Protein AF-A0A357B3F8-F1 (afdb_monomer_lite)

Sequence (198 aa):
MTSPGSGLYIEPEKLPSFGESTARRLQLSGEAPAKRTARELNAALARIGRIHSQLESKYRAASEVPGAAEWLLDNWYLVQREGRYAIEELKAAGRLRDTSDGPLLTEACGALVRSGMGEITAERIEAFITGFQTVLPLSRTELSLLVPGIKAALVKEVADICTAGPDKRDKELAAIITSLRLLGNLDLSELLERVDLT

pLDDT: mean 90.87, std 12.19, range [27.83, 98.44]

Radius of gyration: 16.77 Å; chains: 1; bounding box: 40×31×52 Å

Structure (mmCIF, N/CA/C/O backbone):
data_AF-A0A357B3F8-F1
#
_entry.id   AF-A0A357B3F8-F1
#
loop_
_atom_site.group_PDB
_atom_site.id
_atom_site.type_symbol
_atom_site.label_atom_id
_atom_site.label_alt_id
_atom_site.label_comp_id
_atom_site.label_asym_id
_atom_site.label_entity_id
_atom_site.label_seq_id
_atom_site.pdbx_PDB_ins_code
_atom_site.Cartn_x
_atom_site.Cartn_y
_atom_site.Cartn_z
_atom_site.occupancy
_atom_site.B_iso_or_equiv
_atom_site.auth_seq_id
_atom_site.auth_comp_id
_atom_site.auth_asym_id
_atom_site.auth_atom_id
_atom_site.pdbx_PDB_model_num
ATOM 1 N N . MET A 1 1 ? -11.437 18.786 -14.137 1.00 30.53 1 MET A N 1
ATOM 2 C CA . MET A 1 1 ? -10.175 18.248 -14.685 1.00 30.53 1 MET A CA 1
ATOM 3 C C . MET A 1 1 ? -9.074 18.633 -13.720 1.00 30.53 1 MET A C 1
ATOM 5 O O . MET A 1 1 ? -8.618 19.766 -13.756 1.00 30.53 1 MET A O 1
ATOM 9 N N . THR A 1 2 ? -8.738 17.741 -12.795 1.00 31.25 2 THR A N 1
ATOM 10 C CA . THR A 1 2 ? -7.701 17.978 -11.785 1.00 31.25 2 THR A CA 1
ATOM 11 C C . THR A 1 2 ? -6.497 17.159 -12.213 1.00 31.25 2 THR A C 1
ATOM 13 O O . THR A 1 2 ? -6.613 15.942 -12.313 1.00 31.25 2 THR A O 1
ATOM 16 N N . SER A 1 3 ? -5.384 17.808 -12.543 1.00 27.83 3 SER A N 1
ATOM 17 C CA . SER A 1 3 ? -4.120 17.121 -12.811 1.00 27.83 3 SER A CA 1
ATOM 18 C C . SER A 1 3 ? -3.711 16.316 -11.569 1.00 27.83 3 SER A C 1
ATOM 20 O O . SER A 1 3 ? -3.536 16.927 -10.515 1.00 27.83 3 SER A O 1
ATOM 22 N N . PRO A 1 4 ? -3.552 14.984 -11.636 1.00 40.56 4 PRO A N 1
ATOM 23 C CA . PRO A 1 4 ? -3.029 14.207 -10.524 1.00 40.56 4 PRO A CA 1
ATOM 24 C C . PRO A 1 4 ? -1.535 13.990 -10.775 1.00 40.56 4 PRO A C 1
ATOM 26 O O . PRO A 1 4 ? -1.163 13.196 -11.634 1.00 40.56 4 PRO A O 1
ATOM 29 N N . GLY A 1 5 ? -0.659 14.738 -10.103 1.00 38.03 5 GLY A N 1
ATOM 30 C CA . GLY A 1 5 ? 0.776 14.535 -10.344 1.00 38.03 5 GLY A CA 1
ATOM 31 C C . GLY A 1 5 ? 1.782 15.391 -9.586 1.00 38.03 5 GLY A C 1
ATOM 32 O O . GLY A 1 5 ? 2.943 15.396 -9.973 1.00 38.03 5 GLY A O 1
ATOM 33 N N . SER A 1 6 ? 1.393 16.114 -8.537 1.00 43.28 6 SER A N 1
ATOM 34 C CA . SER A 1 6 ? 2.365 16.859 -7.725 1.00 43.28 6 SER A CA 1
ATOM 35 C C . SER A 1 6 ? 1.804 17.192 -6.344 1.00 43.28 6 SER A C 1
ATOM 37 O O . SER A 1 6 ? 1.582 18.348 -5.993 1.00 43.28 6 SER A O 1
ATOM 39 N N . GLY A 1 7 ? 1.552 16.156 -5.540 1.00 59.62 7 GLY A N 1
ATOM 40 C CA . GLY A 1 7 ? 1.557 16.346 -4.089 1.00 59.62 7 GLY A CA 1
ATOM 41 C C . GLY A 1 7 ? 2.992 16.639 -3.646 1.00 59.62 7 GLY A C 1
ATOM 42 O O . GLY A 1 7 ? 3.915 15.987 -4.125 1.00 59.62 7 GLY A O 1
ATOM 43 N N . LEU A 1 8 ? 3.199 17.638 -2.785 1.00 82.62 8 LEU A N 1
ATOM 44 C CA . LEU A 1 8 ? 4.499 17.828 -2.138 1.00 82.62 8 LEU A CA 1
ATOM 45 C C . LEU A 1 8 ? 4.782 16.642 -1.208 1.00 82.62 8 LEU A C 1
ATOM 47 O O . LEU A 1 8 ? 3.893 16.224 -0.465 1.00 82.62 8 LEU A O 1
ATOM 51 N N . TYR A 1 9 ? 6.023 16.152 -1.228 1.00 93.31 9 TYR A N 1
ATOM 52 C CA . TYR A 1 9 ? 6.519 15.199 -0.239 1.00 93.31 9 TYR A CA 1
ATOM 53 C C . TYR A 1 9 ? 6.368 15.791 1.170 1.00 93.31 9 TYR A C 1
ATOM 55 O O . TYR A 1 9 ? 6.699 16.956 1.410 1.00 93.31 9 TYR A O 1
ATOM 63 N N . ILE A 1 10 ? 5.823 15.002 2.094 1.00 97.00 10 ILE A N 1
ATOM 64 C CA . ILE A 1 10 ? 5.630 15.396 3.491 1.00 97.00 10 ILE A CA 1
ATOM 65 C C . ILE A 1 10 ? 6.757 14.799 4.322 1.00 97.00 10 ILE A C 1
ATOM 67 O O . ILE A 1 10 ? 6.850 13.576 4.447 1.00 97.00 10 ILE A O 1
ATOM 71 N N . GLU A 1 11 ? 7.571 15.676 4.906 1.00 95.44 11 GLU A N 1
ATOM 72 C CA . GLU A 1 11 ? 8.674 15.310 5.799 1.00 95.44 11 GLU A CA 1
ATOM 73 C C . GLU A 1 11 ? 8.187 14.543 7.044 1.00 95.44 11 GLU A C 1
ATOM 75 O O . GLU A 1 11 ? 7.084 14.836 7.533 1.00 95.44 11 GLU A O 1
ATOM 80 N N . PRO A 1 12 ? 8.980 13.591 7.578 1.00 93.62 12 PRO A N 1
ATOM 81 C CA . PRO A 1 12 ? 8.591 12.757 8.716 1.00 93.62 12 PRO A CA 1
ATOM 82 C C . PRO A 1 12 ? 8.068 13.532 9.932 1.00 93.62 12 PRO A C 1
ATOM 84 O O . PRO A 1 12 ? 7.067 13.134 10.526 1.00 93.62 12 PRO A O 1
ATOM 87 N N . GLU A 1 13 ? 8.642 14.693 10.251 1.00 95.31 13 GLU A N 1
ATOM 88 C CA . GLU A 1 13 ? 8.255 15.500 11.420 1.00 95.31 13 GLU A CA 1
ATOM 89 C C . GLU A 1 13 ? 6.851 16.107 11.282 1.00 95.31 13 GLU A C 1
ATOM 91 O O . GLU A 1 13 ? 6.224 16.482 12.272 1.00 95.31 13 GLU A O 1
ATOM 96 N N . LYS A 1 14 ? 6.338 16.210 10.050 1.00 97.56 14 LYS A N 1
ATOM 97 C CA . LYS A 1 14 ? 4.992 16.723 9.749 1.00 97.56 14 LYS A CA 1
ATOM 98 C C . LYS A 1 14 ? 3.955 15.610 9.612 1.00 97.56 14 LYS A C 1
ATOM 100 O O . LYS A 1 14 ? 2.759 15.908 9.548 1.00 97.56 14 LYS A O 1
ATOM 105 N N . LEU A 1 15 ? 4.380 14.346 9.556 1.00 97.75 15 LEU A N 1
ATOM 106 C CA . LEU A 1 15 ? 3.475 13.210 9.392 1.00 97.75 15 LEU A CA 1
ATOM 107 C C . LEU A 1 15 ? 2.473 13.031 10.536 1.00 97.75 15 LEU A C 1
ATOM 109 O O . LEU A 1 15 ? 1.339 12.687 10.203 1.00 97.75 15 LEU A O 1
ATOM 113 N N . PRO A 1 16 ? 2.782 13.313 11.818 1.00 98.00 16 PRO A N 1
ATOM 114 C CA . PRO A 1 16 ? 1.775 13.228 12.873 1.00 98.00 16 PRO A CA 1
ATOM 115 C C . PRO A 1 16 ? 0.607 14.189 12.617 1.00 98.00 16 PRO A C 1
ATOM 117 O O . PRO A 1 16 ? -0.539 13.761 12.492 1.00 98.00 16 PRO A O 1
ATOM 120 N N . SER A 1 17 ? 0.889 15.476 12.389 1.00 98.19 17 SER A N 1
ATOM 121 C CA . SER A 1 17 ? -0.147 16.474 12.080 1.00 98.19 17 SER A CA 1
ATOM 122 C C . SER A 1 17 ? -0.894 16.165 10.777 1.00 98.19 17 SER A C 1
ATOM 124 O O . SER A 1 17 ? -2.092 16.444 10.651 1.00 98.19 17 SER A O 1
ATOM 126 N N . PHE A 1 18 ? -0.208 15.583 9.789 1.00 98.31 18 PHE A N 1
ATOM 127 C CA . PHE A 1 18 ? -0.841 15.124 8.554 1.00 98.31 18 PHE A CA 1
ATOM 128 C C . PHE A 1 18 ? -1.757 13.911 8.781 1.00 98.31 18 PHE A C 1
ATOM 130 O O . PHE A 1 18 ? -2.849 13.865 8.210 1.00 98.31 18 PHE A O 1
ATOM 137 N N . GLY A 1 19 ? -1.358 12.962 9.631 1.00 98.12 19 GLY A N 1
ATOM 138 C CA . GLY A 1 19 ? -2.167 11.820 10.058 1.00 98.12 19 GLY A CA 1
ATOM 139 C C . GLY A 1 19 ? -3.439 12.269 10.769 1.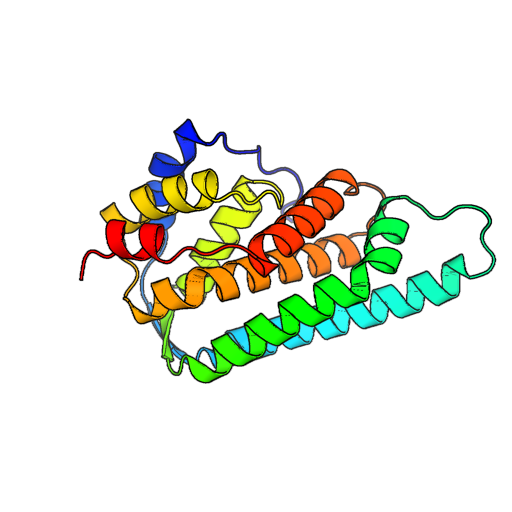00 98.12 19 GLY A C 1
ATOM 140 O O . GLY A 1 19 ? -4.534 11.873 10.367 1.00 98.12 19 GLY A O 1
ATOM 141 N N . GLU A 1 20 ? -3.317 13.195 11.723 1.00 98.44 20 GLU A N 1
ATOM 142 C CA . GLU A 1 20 ? -4.462 13.826 12.395 1.00 98.44 20 GLU A CA 1
ATOM 143 C C . GLU A 1 20 ? -5.408 14.496 11.395 1.00 98.44 20 GLU A C 1
ATOM 145 O O . GLU A 1 20 ? -6.619 14.267 11.400 1.00 98.44 20 GLU A O 1
ATOM 150 N N . SER A 1 21 ? -4.855 15.323 10.506 1.00 98.12 21 SER A N 1
ATOM 151 C CA . SER A 1 21 ? -5.636 16.043 9.498 1.00 98.12 21 SER A CA 1
ATOM 152 C C . SER A 1 21 ? -6.323 15.085 8.528 1.00 98.12 21 SER A C 1
ATOM 154 O O . SER A 1 21 ? -7.454 15.328 8.114 1.00 98.12 21 SER A O 1
ATOM 156 N N . THR A 1 22 ? -5.667 13.978 8.175 1.00 97.94 22 THR A N 1
ATOM 157 C CA . THR A 1 22 ? -6.251 12.927 7.338 1.00 97.94 22 THR A CA 1
ATOM 158 C C . THR A 1 22 ? -7.434 12.286 8.049 1.00 97.94 22 THR A C 1
ATOM 160 O O . THR A 1 22 ? -8.525 12.270 7.482 1.00 97.94 22 THR A O 1
ATOM 163 N N . ALA A 1 23 ? -7.254 11.850 9.297 1.00 97.62 23 ALA A N 1
ATOM 164 C CA . ALA A 1 23 ? -8.307 11.251 10.110 1.00 97.62 23 ALA A CA 1
ATOM 165 C C . ALA A 1 23 ? -9.521 12.180 10.281 1.00 97.62 23 ALA A C 1
ATOM 167 O O . ALA A 1 23 ? -10.653 11.739 10.102 1.00 97.62 23 ALA A O 1
ATOM 168 N N . ARG A 1 24 ? -9.312 13.483 10.534 1.00 97.69 24 ARG A N 1
ATOM 169 C CA . ARG A 1 24 ? -10.406 14.467 10.701 1.00 97.69 24 ARG A CA 1
ATOM 170 C C . ARG A 1 24 ? -11.296 14.623 9.469 1.00 97.69 24 ARG A C 1
ATOM 172 O O . ARG A 1 24 ? -12.450 15.018 9.609 1.00 97.69 24 ARG A O 1
ATOM 179 N N . ARG A 1 25 ? -10.765 14.372 8.268 1.00 96.56 25 ARG A N 1
ATOM 180 C CA . ARG A 1 25 ? -11.533 14.486 7.017 1.00 96.56 25 ARG A CA 1
ATOM 181 C C . ARG A 1 25 ? -12.369 13.245 6.724 1.00 96.56 25 ARG A C 1
ATOM 183 O O . ARG A 1 25 ? -13.338 13.352 5.981 1.00 96.56 25 ARG A O 1
ATOM 190 N N . LEU A 1 26 ? -12.003 12.094 7.284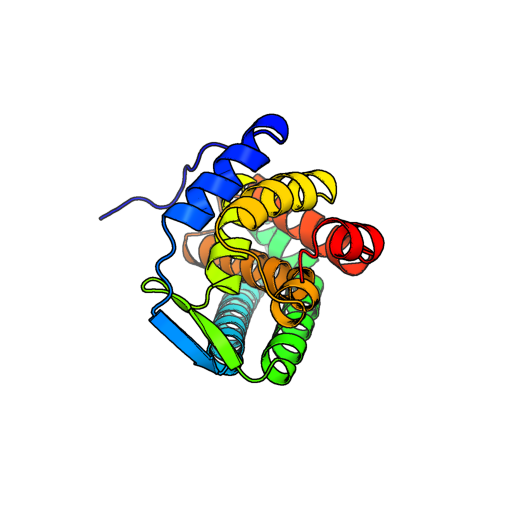 1.00 96.25 26 LEU A N 1
ATOM 191 C CA . LEU A 1 26 ? -12.663 10.827 7.004 1.00 96.25 26 LEU A CA 1
ATOM 192 C C . LEU A 1 26 ? -13.925 10.689 7.856 1.00 96.25 26 LEU A C 1
ATOM 194 O O . LEU A 1 26 ? -13.871 10.536 9.074 1.00 96.25 26 LEU A O 1
ATOM 198 N N . GLN A 1 27 ? -15.079 10.732 7.195 1.00 95.06 27 GLN A N 1
ATOM 199 C CA . GLN A 1 27 ? -16.376 10.561 7.842 1.00 95.06 27 GLN A CA 1
ATOM 200 C C . GLN A 1 27 ? -16.813 9.104 7.735 1.00 95.06 27 GLN A C 1
ATOM 202 O O . GLN A 1 27 ? -17.045 8.612 6.631 1.00 95.06 27 GLN A O 1
ATOM 207 N N . LEU A 1 28 ? -16.930 8.415 8.873 1.00 96.31 28 LEU A N 1
ATOM 208 C CA . LEU A 1 28 ? -17.406 7.032 8.911 1.00 96.31 28 LEU A CA 1
ATOM 209 C C . LEU A 1 28 ? -18.831 6.930 8.351 1.00 96.31 28 LEU A C 1
ATOM 211 O O . LEU A 1 28 ? -19.724 7.668 8.764 1.00 96.31 28 LEU A O 1
ATOM 215 N N . SER A 1 29 ? -19.040 5.982 7.441 1.00 94.81 29 SER A N 1
ATOM 216 C CA . SER A 1 29 ? -20.323 5.737 6.766 1.00 94.81 29 SER A CA 1
ATOM 217 C C . SER A 1 29 ? -20.912 4.352 7.072 1.00 94.81 29 SER A C 1
ATOM 219 O O . SER A 1 29 ? -22.037 4.052 6.671 1.00 94.81 29 SER A O 1
ATOM 221 N N . GLY A 1 30 ? -20.179 3.512 7.810 1.00 94.88 30 GLY A N 1
ATOM 222 C CA . GLY A 1 30 ? -20.597 2.173 8.219 1.00 94.88 30 GLY A CA 1
ATOM 223 C C . GLY A 1 30 ? -19.473 1.160 8.037 1.00 94.88 30 GLY A C 1
ATOM 224 O O . GLY A 1 30 ? -18.316 1.446 8.330 1.00 94.88 30 GLY A O 1
ATOM 225 N N . GLU A 1 31 ? -19.815 -0.025 7.538 1.00 95.38 31 GLU A N 1
ATOM 226 C CA . GLU A 1 31 ? -18.852 -1.077 7.215 1.00 95.38 31 GLU A CA 1
ATOM 227 C C . GLU A 1 31 ? -19.126 -1.680 5.841 1.00 95.38 31 GLU A C 1
ATOM 229 O O . GLU A 1 31 ? -20.281 -1.882 5.444 1.00 95.38 31 GLU A O 1
ATOM 234 N N . ALA A 1 32 ? -18.059 -2.099 5.169 1.00 92.88 32 ALA A N 1
ATOM 235 C CA . ALA A 1 32 ? -18.123 -2.800 3.901 1.00 92.88 32 ALA A CA 1
ATOM 236 C C . ALA A 1 32 ? -17.284 -4.089 3.920 1.00 92.88 32 ALA A C 1
ATOM 238 O O . ALA A 1 32 ? -16.296 -4.201 4.647 1.00 92.88 32 ALA A O 1
ATOM 239 N N . PRO A 1 33 ? -17.646 -5.093 3.100 1.00 93.62 33 PRO A N 1
ATOM 240 C CA . PRO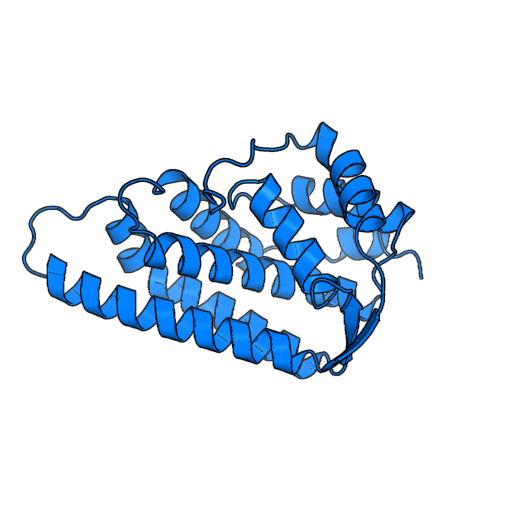 A 1 33 ? -16.813 -6.274 2.921 1.00 93.62 33 PRO A CA 1
ATOM 241 C C . PRO A 1 33 ? -15.436 -5.910 2.346 1.00 93.62 33 PRO A C 1
ATOM 243 O O . PRO A 1 33 ? -15.355 -5.388 1.230 1.00 93.62 33 PRO A O 1
ATOM 246 N N . ALA A 1 34 ? -14.360 -6.291 3.035 1.00 92.44 34 ALA A N 1
ATOM 247 C CA . ALA A 1 34 ? -12.977 -6.027 2.619 1.00 92.44 34 ALA A CA 1
ATOM 248 C C . ALA A 1 34 ? -12.620 -6.669 1.263 1.00 92.44 34 ALA A C 1
ATOM 250 O O . ALA A 1 34 ? -11.798 -6.159 0.497 1.00 92.44 34 ALA A O 1
ATOM 251 N N . LYS A 1 35 ? -13.355 -7.723 0.874 1.00 91.94 35 LYS A N 1
ATOM 252 C CA . LYS A 1 35 ? -13.287 -8.318 -0.471 1.00 91.94 35 LYS A CA 1
ATOM 253 C C . LYS A 1 35 ? -13.536 -7.316 -1.610 1.00 91.94 35 LYS A C 1
ATOM 255 O O . LYS A 1 35 ? -13.167 -7.615 -2.744 1.00 91.94 35 LYS A O 1
ATOM 260 N N . ARG A 1 36 ? -14.186 -6.168 -1.360 1.00 91.75 36 ARG A N 1
ATOM 261 C CA . ARG A 1 36 ? -14.329 -5.089 -2.355 1.00 91.75 36 ARG A CA 1
ATOM 262 C C . ARG A 1 36 ? -12.954 -4.512 -2.703 1.00 91.75 36 ARG A C 1
ATOM 264 O O . ARG A 1 36 ? -12.579 -4.556 -3.872 1.00 91.75 36 ARG A O 1
ATOM 271 N N . THR A 1 37 ? -12.176 -4.109 -1.700 1.00 93.69 37 THR A N 1
ATOM 272 C CA . THR A 1 37 ? -10.800 -3.616 -1.869 1.00 93.69 37 THR A CA 1
ATOM 273 C C . THR A 1 37 ? -9.911 -4.656 -2.548 1.00 93.69 37 THR A C 1
ATOM 275 O O . THR A 1 37 ? -9.174 -4.333 -3.477 1.00 93.69 37 THR A O 1
ATOM 278 N N . ALA A 1 38 ? -10.034 -5.930 -2.160 1.00 96.38 38 ALA A N 1
ATOM 279 C CA . ALA A 1 38 ? -9.282 -7.018 -2.789 1.00 96.38 38 ALA A CA 1
ATOM 280 C C . ALA A 1 38 ? -9.594 -7.165 -4.294 1.00 96.38 38 ALA A C 1
ATOM 282 O O . ALA A 1 38 ? -8.698 -7.422 -5.097 1.00 96.38 38 ALA A O 1
ATOM 283 N N . ARG A 1 39 ? -10.857 -6.977 -4.706 1.00 96.56 39 ARG A N 1
ATOM 284 C CA . ARG A 1 39 ? -11.258 -7.014 -6.127 1.00 96.56 39 ARG A CA 1
ATOM 285 C C . ARG A 1 39 ? -10.681 -5.846 -6.917 1.00 96.56 39 ARG A C 1
ATOM 287 O O . ARG A 1 39 ? -10.210 -6.057 -8.031 1.00 96.56 39 ARG A O 1
ATOM 294 N N . GLU A 1 40 ? -10.702 -4.644 -6.352 1.00 95.50 40 GLU A N 1
ATOM 295 C CA . GLU A 1 40 ? -10.095 -3.463 -6.977 1.00 95.50 40 GLU A CA 1
ATOM 296 C C . GLU A 1 40 ? -8.589 -3.638 -7.160 1.00 95.50 40 GLU A C 1
ATOM 298 O O . GLU A 1 40 ? -8.063 -3.374 -8.239 1.00 95.50 40 GLU A O 1
ATOM 303 N N . LEU A 1 41 ? -7.901 -4.141 -6.133 1.00 97.56 41 LEU A N 1
ATOM 304 C CA . LEU A 1 41 ? -6.473 -4.433 -6.205 1.00 97.56 41 LEU A CA 1
ATOM 305 C C . LEU A 1 41 ? -6.169 -5.509 -7.257 1.00 97.56 41 LEU A C 1
ATOM 307 O O . LEU A 1 41 ? -5.223 -5.374 -8.029 1.00 97.56 41 LEU A O 1
ATOM 311 N N . ASN A 1 42 ? -7.010 -6.541 -7.359 1.00 98.19 42 ASN A N 1
ATOM 312 C CA . ASN A 1 42 ? -6.874 -7.553 -8.405 1.00 98.19 42 ASN A CA 1
ATOM 313 C C . ASN A 1 42 ? -7.050 -6.955 -9.814 1.00 98.19 42 ASN A C 1
ATOM 315 O O . ASN A 1 42 ? -6.318 -7.305 -10.738 1.00 98.19 42 ASN A O 1
ATOM 319 N N . ALA A 1 43 ? -7.985 -6.014 -9.984 1.00 97.75 43 ALA A N 1
ATOM 320 C CA . ALA A 1 43 ? -8.160 -5.289 -11.241 1.00 97.75 43 ALA A CA 1
ATOM 321 C C . ALA A 1 43 ? -6.957 -4.382 -11.565 1.00 97.75 43 ALA A C 1
ATOM 323 O O . ALA A 1 43 ? -6.560 -4.295 -12.731 1.00 97.75 43 ALA A O 1
ATOM 324 N N . ALA A 1 44 ? -6.352 -3.750 -10.553 1.00 97.50 44 ALA A N 1
ATOM 325 C CA . ALA A 1 44 ? -5.120 -2.978 -10.697 1.00 97.50 44 ALA A CA 1
ATOM 326 C C . ALA A 1 44 ? -3.951 -3.871 -11.148 1.00 97.50 44 ALA A C 1
ATOM 328 O O . ALA A 1 44 ? -3.323 -3.575 -12.162 1.00 97.50 44 ALA A O 1
ATOM 329 N N . LEU A 1 45 ? -3.732 -5.023 -10.501 1.00 98.06 45 LEU A N 1
ATOM 330 C CA . LEU A 1 45 ? -2.718 -6.000 -10.926 1.00 98.06 45 LEU A CA 1
ATOM 331 C C . LEU A 1 45 ? -2.949 -6.498 -12.355 1.00 98.06 45 LEU A C 1
ATOM 333 O O . LEU A 1 45 ? -2.010 -6.556 -13.145 1.00 98.06 45 LEU A O 1
ATOM 337 N N . ALA A 1 46 ? -4.193 -6.809 -12.725 1.00 97.88 46 ALA A N 1
ATOM 338 C CA . ALA A 1 46 ? -4.520 -7.216 -14.091 1.00 97.88 46 ALA A CA 1
ATOM 339 C C . ALA A 1 46 ? -4.258 -6.097 -15.118 1.00 97.88 46 ALA A C 1
ATOM 341 O O . ALA A 1 46 ? -3.952 -6.367 -16.281 1.00 97.88 46 ALA A O 1
ATOM 342 N N . ARG A 1 47 ? -4.386 -4.825 -14.722 1.00 96.69 47 ARG A N 1
ATOM 343 C CA . ARG A 1 47 ? -4.011 -3.682 -15.564 1.00 96.69 47 ARG A CA 1
ATOM 344 C C . ARG A 1 47 ? -2.497 -3.580 -15.716 1.00 96.69 47 ARG A C 1
ATOM 346 O O . ARG A 1 47 ? -2.037 -3.500 -16.851 1.00 96.69 47 ARG A O 1
ATOM 353 N N . ILE A 1 48 ? -1.748 -3.651 -14.616 1.00 95.81 48 ILE A N 1
ATOM 354 C CA . ILE A 1 48 ? -0.280 -3.616 -14.649 1.00 95.81 48 ILE A CA 1
ATOM 355 C C . ILE A 1 48 ? 0.256 -4.766 -15.507 1.00 95.81 48 ILE A C 1
ATOM 357 O O . ILE A 1 48 ? 1.076 -4.525 -16.380 1.00 95.81 48 ILE A O 1
ATOM 361 N N . GLY A 1 49 ? -0.270 -5.985 -15.348 1.00 96.50 49 GLY A N 1
ATOM 362 C CA . GLY A 1 49 ? 0.159 -7.144 -16.136 1.00 96.50 49 GLY A CA 1
ATOM 363 C C . GLY A 1 49 ? -0.042 -6.963 -17.643 1.00 96.50 49 GLY A C 1
ATOM 364 O O . GLY A 1 49 ? 0.834 -7.314 -18.426 1.00 96.50 49 GLY A O 1
ATOM 365 N N . ARG A 1 50 ? -1.154 -6.345 -18.067 1.00 95.94 50 ARG A N 1
ATOM 366 C CA . ARG A 1 50 ? -1.369 -6.005 -19.486 1.00 95.94 50 ARG A CA 1
ATOM 367 C C . ARG A 1 50 ? -0.349 -4.988 -19.993 1.00 95.94 50 ARG A C 1
ATOM 369 O O . ARG A 1 50 ? 0.166 -5.161 -21.094 1.00 95.94 50 ARG A O 1
ATOM 376 N N . ILE A 1 51 ? -0.056 -3.957 -19.201 1.00 92.75 51 ILE A N 1
ATOM 377 C CA . ILE A 1 51 ? 0.933 -2.929 -19.554 1.00 92.75 51 ILE A CA 1
ATOM 378 C C . ILE A 1 51 ? 2.333 -3.543 -19.609 1.00 92.75 51 ILE A C 1
ATOM 380 O O . ILE A 1 51 ? 3.051 -3.322 -20.576 1.00 92.75 51 ILE A O 1
ATOM 384 N N . HIS A 1 52 ? 2.686 -4.389 -18.643 1.00 94.06 52 HIS A N 1
ATOM 385 C CA . HIS A 1 52 ? 3.932 -5.147 -18.645 1.00 94.06 52 HIS A CA 1
ATOM 386 C C . HIS A 1 52 ? 4.088 -5.967 -19.932 1.00 94.06 52 HIS A C 1
ATOM 388 O O . HIS A 1 52 ? 5.085 -5.807 -20.626 1.00 94.06 52 HIS A O 1
ATOM 394 N N . SER A 1 53 ? 3.091 -6.774 -20.318 1.00 94.56 53 SER A N 1
ATOM 395 C CA . SER A 1 53 ? 3.150 -7.549 -21.570 1.00 94.56 53 SER A CA 1
ATOM 396 C C . SER A 1 53 ? 3.284 -6.667 -22.819 1.00 94.56 53 SER A C 1
ATOM 398 O O . SER A 1 53 ? 3.962 -7.041 -23.776 1.00 94.56 53 SER A O 1
ATOM 400 N N . GLN A 1 54 ? 2.660 -5.485 -22.827 1.00 92.50 54 GLN A N 1
ATOM 401 C CA . GLN A 1 54 ? 2.815 -4.517 -23.917 1.00 92.50 54 GLN A CA 1
ATOM 402 C C . GLN A 1 54 ? 4.233 -3.939 -23.968 1.00 92.50 54 GLN A C 1
ATOM 404 O O . GLN A 1 54 ? 4.808 -3.852 -25.053 1.00 92.50 54 GLN A O 1
ATOM 409 N N . LEU A 1 55 ? 4.808 -3.570 -22.821 1.00 90.38 55 LEU A N 1
ATOM 410 C CA . LEU A 1 55 ? 6.178 -3.061 -22.724 1.00 90.38 55 LEU A CA 1
ATOM 411 C C . LEU A 1 55 ? 7.196 -4.138 -23.112 1.00 90.38 55 LEU A C 1
ATOM 413 O O . LEU A 1 55 ? 8.075 -3.867 -23.923 1.00 90.38 55 LEU A O 1
ATOM 417 N N . GLU A 1 56 ? 7.027 -5.365 -22.625 1.00 91.94 56 GLU A N 1
ATOM 418 C CA . GLU A 1 56 ? 7.873 -6.511 -22.968 1.00 91.94 56 GLU A CA 1
ATOM 419 C C . GLU A 1 56 ? 7.864 -6.764 -24.482 1.00 91.94 56 GLU A C 1
ATOM 421 O O . GLU A 1 56 ? 8.912 -6.943 -25.099 1.00 91.94 56 GLU A O 1
ATOM 426 N N . SER A 1 57 ? 6.689 -6.710 -25.119 1.00 92.81 57 SER A N 1
ATOM 427 C CA . SER A 1 57 ? 6.588 -6.820 -26.577 1.00 92.81 57 SER A CA 1
ATOM 428 C C . SER A 1 57 ? 7.225 -5.633 -27.304 1.00 92.81 57 SER A C 1
ATOM 430 O O . SER A 1 57 ? 7.857 -5.833 -28.340 1.00 92.81 57 SER A O 1
ATOM 432 N N . LYS A 1 58 ? 7.036 -4.407 -26.801 1.00 90.44 58 LYS A N 1
ATOM 433 C CA . LYS A 1 58 ? 7.523 -3.167 -27.425 1.00 90.44 58 LYS A CA 1
ATOM 434 C C . LYS A 1 58 ? 9.047 -3.063 -27.381 1.00 90.44 58 LYS A C 1
ATOM 436 O O . LYS A 1 58 ? 9.647 -2.617 -28.354 1.00 90.44 58 LYS A O 1
ATOM 441 N N . TYR A 1 59 ? 9.658 -3.471 -26.272 1.00 90.12 59 TYR A N 1
ATOM 442 C CA . TYR A 1 59 ? 11.085 -3.287 -26.010 1.00 90.12 59 TYR A CA 1
ATOM 443 C C . TYR A 1 59 ? 11.928 -4.555 -26.193 1.00 90.12 59 TYR A C 1
ATOM 445 O O . TYR A 1 59 ? 13.139 -4.498 -26.027 1.00 90.12 59 TYR A O 1
ATOM 453 N N . ARG A 1 60 ? 11.336 -5.679 -26.624 1.00 87.88 60 ARG A N 1
ATOM 454 C CA . ARG A 1 60 ? 12.030 -6.967 -26.834 1.00 87.88 60 ARG A CA 1
ATOM 455 C C . ARG A 1 60 ? 13.339 -6.877 -27.631 1.00 87.88 60 ARG A C 1
ATOM 457 O O . ARG A 1 60 ? 14.267 -7.623 -27.353 1.00 87.88 60 ARG A O 1
ATOM 464 N N . ALA A 1 61 ? 13.373 -6.035 -28.662 1.00 88.38 61 ALA A N 1
ATOM 465 C CA . ALA A 1 61 ? 14.527 -5.853 -29.547 1.00 88.38 61 ALA A CA 1
ATOM 466 C C . ALA A 1 61 ? 15.135 -4.444 -29.438 1.00 88.38 61 ALA A C 1
ATOM 468 O O . ALA A 1 61 ? 15.913 -4.040 -30.301 1.00 88.38 61 ALA A O 1
ATOM 469 N N . ALA A 1 62 ? 14.734 -3.671 -28.426 1.00 85.56 62 ALA A N 1
ATOM 470 C CA . ALA A 1 62 ? 15.260 -2.334 -28.210 1.00 85.56 62 ALA A CA 1
ATOM 471 C C . ALA A 1 62 ? 16.621 -2.417 -27.509 1.00 85.56 62 ALA A C 1
ATOM 473 O O . ALA A 1 62 ? 16.786 -3.177 -26.560 1.00 85.56 62 ALA A O 1
ATOM 474 N N . SER A 1 63 ? 17.584 -1.613 -27.961 1.00 81.38 63 SER A N 1
ATOM 475 C CA . SER A 1 63 ? 18.890 -1.494 -27.299 1.00 81.38 63 SER A CA 1
ATOM 476 C C . SER A 1 63 ? 18.823 -0.693 -25.995 1.00 81.38 63 SER A C 1
ATOM 478 O O . SER A 1 63 ? 19.712 -0.820 -25.163 1.00 81.38 63 SER A O 1
ATOM 480 N N . GLU A 1 64 ? 17.782 0.128 -25.825 1.00 82.62 64 GLU A N 1
ATOM 481 C CA . GLU A 1 64 ? 17.536 0.942 -24.634 1.00 82.62 64 GLU A CA 1
ATOM 482 C C . GLU A 1 64 ? 16.049 0.918 -24.270 1.00 82.62 64 GLU A C 1
ATOM 484 O O . GLU A 1 64 ? 15.169 0.984 -25.139 1.00 82.62 64 GLU A O 1
ATOM 489 N N . VAL A 1 65 ? 15.772 0.853 -22.969 1.00 81.88 65 VAL A N 1
ATOM 490 C CA . VAL A 1 65 ? 14.424 0.898 -22.399 1.00 81.88 65 VAL A CA 1
ATOM 491 C C . VAL A 1 65 ? 14.315 2.158 -21.538 1.00 81.88 65 VAL A C 1
ATOM 493 O O . VAL A 1 65 ? 15.211 2.416 -20.740 1.00 81.88 65 VAL A O 1
ATOM 496 N N . PRO A 1 66 ? 13.246 2.969 -21.662 1.00 81.12 66 PRO A N 1
ATOM 497 C CA . PRO A 1 66 ? 13.042 4.104 -20.766 1.00 81.12 66 PRO A CA 1
ATOM 498 C C . PRO A 1 66 ? 13.032 3.653 -19.301 1.00 81.12 66 PRO A C 1
ATOM 500 O O . PRO A 1 66 ? 12.364 2.672 -18.976 1.00 81.12 66 PRO A O 1
ATOM 503 N N . GLY A 1 67 ? 13.700 4.393 -18.410 1.00 77.12 67 GLY A N 1
ATOM 504 C CA . GLY A 1 67 ? 13.969 3.928 -17.040 1.00 77.12 67 GLY A CA 1
ATOM 505 C C . GLY A 1 67 ? 12.726 3.498 -16.251 1.00 77.12 67 GLY A C 1
ATOM 506 O O . GLY A 1 67 ? 12.746 2.515 -15.522 1.00 77.12 67 GLY A O 1
ATOM 507 N N . ALA A 1 68 ? 11.587 4.164 -16.433 1.00 73.44 68 ALA A N 1
ATOM 508 C CA . ALA A 1 68 ? 10.358 3.761 -15.754 1.00 73.44 68 ALA A CA 1
ATOM 509 C C . ALA A 1 68 ? 9.711 2.483 -16.340 1.00 73.44 68 ALA A C 1
ATOM 511 O O . ALA A 1 68 ? 9.049 1.744 -15.614 1.00 73.44 68 ALA A O 1
ATOM 512 N N . ALA A 1 69 ? 9.914 2.188 -17.629 1.00 82.06 69 ALA A N 1
ATOM 513 C CA . ALA A 1 69 ? 9.530 0.900 -18.207 1.00 82.06 69 ALA A CA 1
ATOM 514 C C . ALA A 1 69 ? 10.474 -0.220 -17.737 1.00 82.06 69 ALA A C 1
ATOM 516 O O . ALA A 1 69 ? 9.997 -1.307 -17.420 1.00 82.06 69 ALA A O 1
ATOM 517 N N . GLU A 1 70 ? 11.774 0.064 -17.623 1.00 87.31 70 GLU A N 1
ATOM 518 C CA . GLU A 1 70 ? 12.788 -0.853 -17.081 1.00 87.31 70 GLU A CA 1
ATOM 519 C C . GLU A 1 70 ? 12.450 -1.271 -15.642 1.00 87.31 70 GLU A C 1
ATOM 521 O O . GLU A 1 70 ? 12.323 -2.461 -15.359 1.00 87.31 70 GLU A O 1
ATOM 526 N N . TRP A 1 71 ? 12.139 -0.308 -14.765 1.00 88.81 71 TRP A N 1
ATOM 527 C CA . TRP A 1 71 ? 11.707 -0.596 -13.393 1.00 88.81 71 TRP A CA 1
ATOM 528 C C . TRP A 1 71 ? 10.534 -1.576 -13.326 1.00 88.81 71 TRP A C 1
ATOM 530 O O . TRP A 1 71 ? 10.556 -2.492 -12.500 1.00 88.81 71 TRP A O 1
ATOM 540 N N . LEU A 1 72 ? 9.507 -1.402 -14.168 1.00 88.62 72 LEU A N 1
ATOM 541 C CA . LEU A 1 72 ? 8.362 -2.309 -14.161 1.00 88.62 72 LEU A CA 1
ATOM 542 C C . LEU A 1 72 ? 8.724 -3.695 -14.703 1.00 88.62 72 LEU A C 1
ATOM 544 O O . LEU A 1 72 ? 8.296 -4.682 -14.110 1.00 88.62 72 LEU A O 1
ATOM 548 N N . LEU A 1 73 ? 9.474 -3.772 -15.805 1.00 91.25 73 LEU A N 1
ATOM 549 C CA . LEU A 1 73 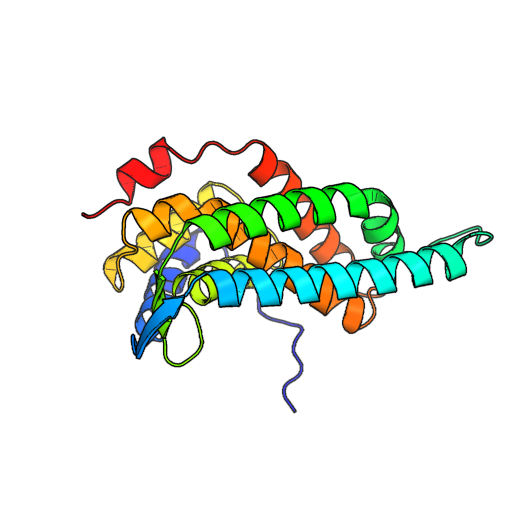? 9.891 -5.044 -16.405 1.00 91.25 73 LEU A CA 1
ATOM 550 C C . LEU A 1 73 ? 10.715 -5.873 -15.410 1.00 91.25 73 LEU A C 1
ATOM 552 O O . LEU A 1 73 ? 10.400 -7.037 -15.164 1.00 91.25 73 LEU A O 1
ATOM 556 N N . ASP A 1 74 ? 11.682 -5.244 -14.748 1.00 92.88 74 ASP A N 1
ATOM 557 C CA . ASP A 1 74 ? 12.592 -5.928 -13.826 1.00 92.88 74 ASP A CA 1
ATOM 558 C C . ASP A 1 74 ? 11.925 -6.325 -12.505 1.00 92.88 74 ASP A C 1
ATOM 560 O O . ASP A 1 74 ? 12.324 -7.293 -11.853 1.00 92.88 74 ASP A O 1
ATOM 564 N N . ASN A 1 75 ? 10.898 -5.581 -12.080 1.00 95.94 75 ASN A N 1
ATOM 565 C CA . ASN A 1 75 ? 10.290 -5.747 -10.758 1.00 95.94 75 ASN A CA 1
ATOM 566 C C . ASN A 1 75 ? 8.842 -6.246 -10.804 1.00 95.94 75 ASN A C 1
ATOM 568 O O . ASN A 1 75 ? 8.183 -6.310 -9.762 1.00 95.94 75 ASN A O 1
ATOM 572 N N . TRP A 1 76 ? 8.336 -6.660 -11.968 1.00 95.62 76 TRP A N 1
ATOM 573 C CA . TRP A 1 76 ? 6.956 -7.127 -12.107 1.00 95.62 76 TRP A CA 1
ATOM 574 C C . TRP A 1 76 ? 6.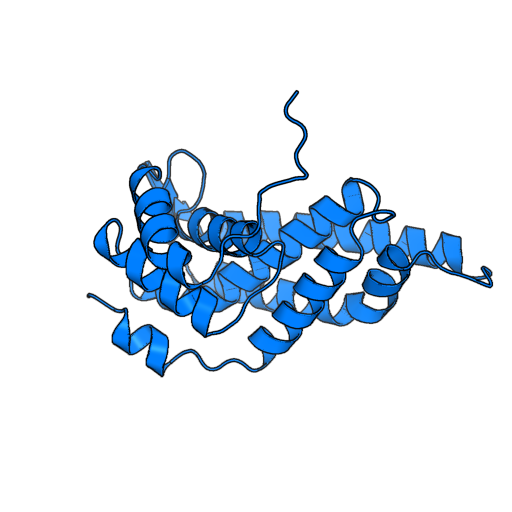621 -8.287 -11.166 1.00 95.62 76 TRP A C 1
ATOM 576 O O . TRP A 1 76 ? 5.568 -8.277 -10.525 1.00 95.62 76 TRP A O 1
ATOM 586 N N . TYR A 1 77 ? 7.530 -9.255 -11.015 1.00 97.06 77 TYR A N 1
ATOM 587 C CA . TYR A 1 77 ? 7.318 -10.373 -10.094 1.00 97.06 77 TYR A CA 1
ATOM 588 C C . TYR A 1 77 ? 7.134 -9.905 -8.643 1.00 97.06 77 TYR A C 1
ATOM 590 O O . TYR A 1 77 ? 6.246 -10.402 -7.952 1.00 97.06 77 TYR A O 1
ATOM 598 N N . LEU A 1 78 ? 7.918 -8.919 -8.192 1.00 97.56 78 LEU A N 1
ATOM 599 C CA . LEU A 1 78 ? 7.777 -8.335 -6.857 1.00 97.56 78 LEU A CA 1
ATOM 600 C C . LEU A 1 78 ? 6.402 -7.673 -6.697 1.00 97.56 78 LEU A C 1
ATOM 602 O O . LEU A 1 78 ? 5.677 -8.001 -5.761 1.00 97.56 78 LEU A O 1
ATOM 606 N N . VAL A 1 79 ? 6.019 -6.794 -7.629 1.00 97.75 79 VAL A N 1
ATOM 607 C CA . VAL A 1 79 ? 4.718 -6.097 -7.607 1.00 97.75 79 VAL A CA 1
ATOM 608 C C . VAL A 1 79 ? 3.565 -7.102 -7.568 1.00 97.75 79 VAL A C 1
ATOM 610 O O . VAL A 1 79 ? 2.640 -6.972 -6.764 1.00 97.75 79 VAL A O 1
ATOM 613 N N . GLN A 1 80 ? 3.637 -8.144 -8.399 1.00 98.25 80 GLN A N 1
ATOM 614 C CA . GLN A 1 80 ? 2.637 -9.202 -8.432 1.00 98.25 80 GLN A CA 1
ATOM 615 C C . GLN A 1 80 ? 2.591 -9.988 -7.116 1.00 98.25 80 GLN A C 1
ATOM 617 O O . GLN A 1 80 ? 1.502 -10.222 -6.592 1.00 98.25 80 GLN A O 1
ATOM 622 N N . ARG A 1 81 ? 3.743 -10.404 -6.580 1.00 98.06 81 ARG A N 1
ATOM 623 C CA . ARG A 1 81 ? 3.832 -11.182 -5.337 1.00 98.06 81 ARG A CA 1
ATOM 624 C C . ARG A 1 81 ? 3.250 -10.408 -4.157 1.00 98.06 81 ARG A C 1
ATOM 626 O O . ARG A 1 81 ? 2.368 -10.928 -3.476 1.00 98.06 81 ARG A O 1
ATOM 633 N N . GLU A 1 82 ? 3.691 -9.168 -3.954 1.00 98.12 82 GLU A N 1
ATOM 634 C CA . GLU A 1 82 ? 3.233 -8.333 -2.837 1.00 98.12 82 GLU A CA 1
ATOM 635 C C . GLU A 1 82 ? 1.757 -7.937 -2.979 1.00 98.12 82 GLU A C 1
ATOM 637 O O . GLU A 1 82 ? 1.011 -7.938 -1.998 1.00 98.12 82 GLU A O 1
ATOM 642 N N . GLY A 1 83 ? 1.298 -7.670 -4.206 1.00 98.12 83 GLY A N 1
ATOM 643 C CA . GLY A 1 83 ? -0.113 -7.408 -4.470 1.00 98.12 83 GLY A CA 1
ATOM 644 C C . GLY A 1 83 ? -0.999 -8.624 -4.194 1.00 98.12 83 GLY A C 1
ATOM 645 O O . GLY A 1 83 ? -2.056 -8.484 -3.582 1.00 98.12 83 GLY A O 1
ATOM 646 N N . ARG A 1 84 ? -0.576 -9.832 -4.592 1.00 98.31 84 ARG A N 1
ATOM 647 C CA . ARG A 1 84 ? -1.322 -11.073 -4.308 1.00 98.31 84 ARG A CA 1
ATOM 648 C C . ARG A 1 84 ? -1.370 -11.381 -2.817 1.00 98.31 84 ARG A C 1
ATOM 650 O O . ARG A 1 84 ? -2.433 -11.757 -2.338 1.00 98.31 84 ARG A O 1
ATOM 657 N N . TYR A 1 85 ? -0.271 -11.166 -2.097 1.00 97.44 85 TYR A N 1
ATOM 658 C CA . TYR A 1 85 ? -0.255 -11.250 -0.637 1.00 97.44 85 TYR A CA 1
ATOM 659 C C . TYR A 1 85 ? -1.321 -10.331 -0.020 1.00 97.44 85 TYR A C 1
ATOM 661 O O . TYR A 1 85 ? -2.197 -10.797 0.704 1.00 97.44 85 TYR A O 1
ATOM 669 N N . ALA A 1 86 ? -1.328 -9.046 -0.392 1.00 97.62 86 ALA A N 1
ATOM 670 C CA . ALA A 1 86 ? -2.308 -8.092 0.125 1.00 97.62 86 ALA A CA 1
ATOM 671 C C . ALA A 1 86 ? -3.762 -8.469 -0.220 1.00 97.62 86 ALA A C 1
ATOM 673 O O . ALA A 1 86 ? -4.661 -8.276 0.597 1.00 97.62 86 ALA A O 1
ATOM 674 N N . ILE A 1 87 ? -4.010 -9.029 -1.410 1.00 98.38 87 ILE A N 1
ATOM 675 C CA . ILE A 1 87 ? -5.340 -9.517 -1.813 1.00 98.38 87 ILE A CA 1
ATOM 676 C C . ILE A 1 87 ? -5.845 -10.612 -0.871 1.00 98.38 87 ILE A C 1
ATOM 678 O O . ILE A 1 87 ? -7.022 -10.582 -0.507 1.00 98.38 87 ILE A O 1
ATOM 682 N N . GLU A 1 88 ? -5.006 -11.585 -0.515 1.00 97.75 88 GLU A N 1
ATOM 683 C CA . GLU A 1 88 ? -5.426 -12.703 0.337 1.00 97.75 88 GLU A CA 1
ATOM 684 C C . GLU A 1 88 ? -5.721 -12.240 1.770 1.00 97.75 88 GLU A C 1
ATOM 686 O O . GLU A 1 88 ? -6.792 -12.549 2.295 1.00 97.75 88 GLU A O 1
ATOM 691 N N . GLU A 1 89 ? -4.876 -11.380 2.339 1.00 96.81 89 GLU A N 1
ATOM 692 C CA . GLU A 1 89 ? -5.106 -10.784 3.665 1.00 96.81 89 GLU A CA 1
ATOM 693 C C . GLU A 1 89 ? -6.406 -9.958 3.707 1.00 96.81 89 GLU A C 1
ATOM 695 O O . GLU A 1 89 ? -7.247 -10.119 4.595 1.00 96.81 89 GLU A O 1
ATOM 700 N N . LEU A 1 90 ? -6.658 -9.136 2.681 1.00 95.56 90 LEU A N 1
ATOM 701 C CA . LEU A 1 90 ? -7.895 -8.351 2.576 1.00 95.56 90 LEU A CA 1
ATOM 702 C C . LEU A 1 90 ? -9.146 -9.223 2.382 1.00 95.56 90 LEU A C 1
ATOM 704 O O . LEU A 1 90 ? -10.242 -8.820 2.773 1.00 95.56 90 LEU A O 1
ATOM 708 N N . LYS A 1 91 ? -9.036 -10.408 1.771 1.00 94.81 91 LYS A N 1
ATOM 709 C CA . LYS A 1 91 ? -10.167 -11.350 1.682 1.00 94.81 91 LYS A CA 1
ATOM 710 C C . LYS A 1 91 ? -10.476 -11.982 3.038 1.00 94.81 91 LYS A C 1
ATOM 712 O O . LYS A 1 91 ? -11.655 -12.178 3.337 1.00 94.81 91 LYS A O 1
ATOM 717 N N . ALA A 1 92 ? -9.446 -12.284 3.827 1.00 94.75 92 ALA A N 1
ATOM 718 C CA . ALA A 1 92 ? -9.575 -12.882 5.152 1.00 94.75 92 ALA A CA 1
ATOM 719 C C . ALA A 1 92 ? -10.129 -11.908 6.208 1.00 94.75 92 ALA A C 1
ATOM 721 O O . ALA A 1 92 ? -10.776 -12.340 7.156 1.00 94.75 92 ALA A O 1
ATOM 722 N N . ALA A 1 93 ? -9.966 -10.599 6.000 1.00 93.19 93 ALA A N 1
ATOM 723 C CA . ALA A 1 93 ? -10.377 -9.536 6.922 1.00 93.19 93 ALA A CA 1
ATOM 724 C C . ALA A 1 93 ? -11.889 -9.429 7.224 1.00 93.19 93 ALA A C 1
ATOM 726 O O . ALA A 1 93 ? -12.293 -8.720 8.143 1.00 93.19 93 ALA A O 1
ATOM 727 N N . GLY A 1 94 ? -12.759 -10.079 6.443 1.00 93.06 94 GLY A N 1
ATOM 728 C CA . GLY A 1 94 ? -14.208 -10.002 6.639 1.00 93.06 94 GLY A CA 1
ATOM 729 C C . GLY A 1 94 ? -14.787 -8.625 6.287 1.00 93.06 94 GLY A C 1
ATOM 730 O O . GLY A 1 94 ? -14.966 -8.304 5.104 1.00 93.06 94 GLY A O 1
ATOM 731 N N . ARG A 1 95 ? -15.147 -7.835 7.304 1.00 95.12 95 ARG A N 1
ATOM 732 C CA . ARG A 1 95 ? -15.752 -6.499 7.165 1.00 95.12 95 ARG A CA 1
ATOM 733 C C . ARG A 1 95 ? -14.857 -5.460 7.829 1.00 95.12 95 ARG A C 1
ATOM 735 O O . ARG A 1 95 ? -14.339 -5.704 8.910 1.00 95.12 95 ARG A O 1
ATOM 742 N N . LEU A 1 96 ? -14.699 -4.319 7.171 1.00 95.12 96 LEU A N 1
ATOM 743 C CA . LEU A 1 96 ? -13.913 -3.189 7.661 1.00 95.12 96 LEU A CA 1
ATOM 744 C C . LEU A 1 96 ? -14.759 -1.924 7.606 1.00 95.12 96 LEU A C 1
ATOM 746 O O . LEU A 1 96 ? -15.719 -1.849 6.827 1.00 95.12 96 LEU A O 1
ATOM 750 N N . ARG A 1 97 ? -14.392 -0.930 8.416 1.00 96.88 97 ARG A N 1
ATOM 751 C CA . ARG A 1 97 ? -15.096 0.350 8.445 1.00 96.88 97 ARG A CA 1
ATOM 752 C C . ARG A 1 97 ? -14.946 1.074 7.111 1.00 96.88 97 ARG A C 1
ATOM 754 O O . ARG A 1 97 ? -13.892 1.044 6.473 1.00 96.88 97 ARG A O 1
ATOM 761 N N . ASP A 1 98 ? -16.033 1.703 6.694 1.00 95.88 98 ASP A N 1
ATOM 762 C CA . ASP A 1 98 ? -16.149 2.460 5.454 1.00 95.88 98 ASP A CA 1
ATOM 763 C C . ASP A 1 98 ? -16.291 3.951 5.772 1.00 95.88 98 ASP A C 1
ATOM 765 O O . ASP A 1 98 ? -16.734 4.335 6.863 1.00 95.88 98 ASP A O 1
ATOM 769 N N . THR A 1 99 ? -15.899 4.788 4.820 1.00 95.06 99 THR A N 1
ATOM 770 C CA . THR A 1 99 ? -16.054 6.245 4.892 1.00 95.06 99 THR A CA 1
ATOM 771 C C . THR A 1 99 ? -16.913 6.739 3.731 1.00 95.06 99 THR A C 1
ATOM 773 O O . THR A 1 99 ? -17.369 5.946 2.905 1.00 95.06 99 THR A O 1
ATOM 776 N N . SER A 1 100 ? -17.187 8.039 3.654 1.00 91.19 100 SER A N 1
ATOM 777 C CA . SER A 1 100 ? -17.806 8.631 2.458 1.00 91.19 100 SER A CA 1
ATOM 778 C C . SER A 1 100 ? -16.967 8.444 1.189 1.00 91.19 100 SER A C 1
ATOM 780 O O . SER A 1 100 ? -17.525 8.407 0.094 1.00 91.19 100 SER A O 1
ATOM 782 N N . ASP A 1 101 ? -15.648 8.314 1.343 1.00 89.62 101 ASP A N 1
ATOM 783 C CA . ASP A 1 101 ? -14.682 8.330 0.241 1.00 89.62 101 ASP A CA 1
ATOM 784 C C . ASP A 1 101 ? -14.251 6.910 -0.170 1.00 89.62 101 ASP A C 1
ATOM 786 O O . ASP A 1 101 ? -13.792 6.688 -1.289 1.00 89.62 101 ASP A O 1
ATOM 790 N N . GLY A 1 102 ? -14.452 5.933 0.718 1.00 92.31 102 GLY A N 1
ATOM 791 C CA . GLY A 1 102 ? -14.061 4.537 0.541 1.00 92.31 102 GLY A CA 1
ATOM 792 C C . GLY A 1 102 ? -13.637 3.872 1.856 1.00 92.31 102 GLY A C 1
ATOM 793 O O . GLY A 1 102 ? -13.718 4.494 2.921 1.00 92.31 102 GLY A O 1
ATOM 794 N N . PRO A 1 103 ? -13.164 2.609 1.815 1.00 94.94 103 PRO A N 1
ATOM 795 C CA . PRO A 1 103 ? -12.813 1.869 3.023 1.00 94.94 103 PRO A CA 1
ATOM 796 C C . PRO A 1 103 ? -11.756 2.606 3.848 1.00 94.94 103 PRO A C 1
ATOM 798 O O . PRO A 1 103 ? -10.706 2.964 3.313 1.00 94.94 103 PRO A O 1
ATOM 801 N N . LEU A 1 104 ? -11.993 2.773 5.152 1.00 97.25 104 LEU A N 1
ATOM 802 C CA . LEU A 1 104 ? -11.167 3.592 6.051 1.00 97.25 104 LEU A CA 1
ATOM 803 C C . LEU A 1 104 ? -9.674 3.264 5.936 1.00 97.25 104 LEU A C 1
ATOM 805 O O . LEU A 1 104 ? -8.848 4.148 5.721 1.00 97.25 104 LEU A O 1
ATOM 809 N N . LEU A 1 105 ? -9.340 1.974 6.025 1.00 96.69 105 LEU A N 1
ATOM 810 C CA . LEU A 1 105 ? -7.963 1.494 5.913 1.00 96.69 105 LEU A CA 1
ATOM 811 C C . LEU A 1 105 ? -7.347 1.821 4.544 1.00 96.69 105 LEU A C 1
ATOM 813 O O . LEU A 1 105 ? -6.173 2.166 4.457 1.00 96.69 105 LEU A O 1
ATOM 817 N N . THR A 1 106 ? -8.136 1.730 3.469 1.00 96.12 106 THR A N 1
ATOM 818 C CA . THR A 1 106 ? -7.659 2.044 2.113 1.00 96.12 106 THR A CA 1
ATOM 819 C C . THR A 1 106 ? -7.341 3.531 1.980 1.00 96.12 106 THR A C 1
ATOM 821 O O . THR A 1 106 ? -6.293 3.871 1.432 1.00 96.12 106 THR A O 1
ATOM 824 N N . GLU A 1 107 ? -8.186 4.403 2.532 1.00 97.50 107 GLU A N 1
ATOM 825 C CA . GLU A 1 107 ? -7.946 5.848 2.524 1.00 97.50 107 GLU A CA 1
ATOM 826 C C . GLU A 1 107 ? -6.742 6.245 3.382 1.00 97.50 107 GLU A C 1
ATOM 828 O O . GLU A 1 107 ? -5.898 7.023 2.931 1.00 97.50 107 GLU A O 1
ATOM 833 N N . ALA A 1 108 ? -6.600 5.661 4.575 1.00 97.94 108 ALA A N 1
ATOM 834 C CA . ALA A 1 108 ? -5.458 5.908 5.454 1.00 97.94 108 ALA A CA 1
ATOM 835 C C . ALA A 1 108 ? -4.129 5.471 4.808 1.00 97.94 108 ALA A C 1
ATOM 837 O O . ALA A 1 108 ? -3.200 6.275 4.694 1.00 97.94 108 ALA A O 1
ATOM 838 N N . CYS A 1 109 ? -4.044 4.229 4.316 1.00 98.19 109 CYS A N 1
ATOM 839 C CA . CYS A 1 109 ? -2.840 3.720 3.650 1.00 98.19 109 CYS A CA 1
ATOM 840 C C . CYS A 1 109 ? -2.531 4.484 2.355 1.00 98.19 109 CYS A C 1
ATOM 842 O O . CYS A 1 109 ? -1.369 4.782 2.079 1.00 98.19 109 CYS A O 1
ATOM 844 N N . GLY A 1 110 ? -3.556 4.837 1.575 1.00 97.81 110 GLY A N 1
ATOM 845 C CA . GLY A 1 110 ? -3.396 5.646 0.368 1.00 97.81 110 GLY A CA 1
ATOM 846 C C . GLY A 1 110 ? -2.857 7.044 0.670 1.00 97.81 110 GLY A C 1
ATOM 847 O O . GLY A 1 110 ? -1.965 7.519 -0.029 1.00 97.81 110 GLY A O 1
ATOM 848 N N . ALA A 1 111 ? -3.354 7.699 1.722 1.00 97.94 111 ALA A N 1
ATOM 849 C CA . ALA A 1 111 ? -2.858 9.006 2.147 1.00 97.94 111 ALA A CA 1
ATOM 850 C C . ALA A 1 111 ? -1.387 8.954 2.587 1.00 97.94 111 ALA A C 1
ATOM 852 O O . ALA A 1 111 ? -0.613 9.822 2.183 1.00 97.94 111 ALA A O 1
ATOM 853 N N . LEU A 1 112 ? -0.993 7.928 3.350 1.00 98.25 112 LEU A N 1
ATOM 854 C CA . LEU A 1 112 ? 0.400 7.706 3.749 1.00 98.25 112 LEU A CA 1
ATOM 855 C C . LEU A 1 112 ? 1.321 7.477 2.539 1.00 98.25 112 LEU A C 1
ATOM 857 O O . LEU A 1 112 ? 2.371 8.103 2.433 1.00 98.25 112 LEU A O 1
ATOM 861 N N . VAL A 1 113 ? 0.926 6.617 1.596 1.00 98.19 113 VAL A N 1
ATOM 862 C CA . VAL A 1 113 ? 1.729 6.350 0.390 1.00 98.19 113 VAL A CA 1
ATOM 863 C C . VAL A 1 113 ? 1.886 7.610 -0.462 1.00 98.19 113 VAL A C 1
ATOM 865 O O . VAL A 1 113 ? 2.996 7.934 -0.889 1.00 98.19 113 VAL A O 1
ATOM 868 N N . ARG A 1 114 ? 0.798 8.358 -0.678 1.00 96.62 114 ARG A N 1
ATOM 869 C CA . ARG A 1 114 ? 0.833 9.592 -1.474 1.00 96.62 114 ARG A CA 1
ATOM 870 C C . ARG A 1 114 ? 1.644 10.700 -0.807 1.00 96.62 114 ARG A C 1
ATOM 872 O O . ARG A 1 114 ? 2.307 11.452 -1.513 1.00 96.62 114 ARG A O 1
ATOM 879 N N . SER A 1 115 ? 1.635 10.798 0.524 1.00 97.44 115 SER A N 1
ATOM 880 C CA . SER A 1 115 ? 2.433 11.804 1.240 1.00 97.44 115 SER A CA 1
ATOM 881 C C . SER A 1 115 ? 3.939 11.570 1.116 1.00 97.44 115 SER A C 1
ATOM 883 O O . SER A 1 115 ? 4.711 12.520 1.212 1.00 97.44 115 SER A O 1
ATOM 885 N N . GLY A 1 116 ? 4.357 10.318 0.909 1.00 97.00 116 GLY A N 1
ATOM 886 C CA . GLY A 1 116 ? 5.750 9.939 0.666 1.00 97.00 116 GLY A CA 1
ATOM 887 C C . GLY A 1 116 ? 6.122 9.811 -0.805 1.00 97.00 116 GLY A C 1
ATOM 888 O O . GLY A 1 116 ? 7.240 9.405 -1.090 1.00 97.00 116 GLY A O 1
ATOM 889 N N . MET A 1 117 ? 5.209 10.098 -1.741 1.00 95.12 117 MET A N 1
ATOM 890 C CA . MET A 1 117 ? 5.423 9.828 -3.171 1.00 95.12 117 MET A CA 1
ATOM 891 C C . MET A 1 117 ? 5.927 8.390 -3.406 1.00 95.12 117 MET A C 1
ATOM 893 O O . MET A 1 117 ? 6.936 8.163 -4.071 1.00 95.12 117 MET A O 1
ATOM 897 N N . GLY A 1 118 ? 5.270 7.414 -2.770 1.00 95.88 118 GLY A N 1
ATOM 898 C CA . GLY A 1 118 ? 5.652 6.003 -2.849 1.00 95.88 118 GLY A CA 1
ATOM 899 C C . GLY A 1 118 ? 6.726 5.553 -1.855 1.00 95.88 118 GLY A C 1
ATOM 900 O O . GLY A 1 118 ? 6.907 4.346 -1.677 1.00 95.88 118 GLY A O 1
ATOM 901 N N . GLU A 1 119 ? 7.409 6.473 -1.172 1.00 97.25 119 GLU A N 1
ATOM 902 C CA . GLU A 1 119 ? 8.372 6.141 -0.123 1.00 97.25 119 GLU A CA 1
ATOM 903 C C . GLU A 1 119 ? 7.680 5.789 1.201 1.00 97.25 119 GLU A C 1
ATOM 905 O O . GLU A 1 119 ? 6.880 6.554 1.749 1.00 97.25 119 GLU A O 1
ATOM 910 N N . ILE A 1 120 ? 8.041 4.624 1.733 1.00 97.44 120 ILE A N 1
ATOM 911 C CA . ILE A 1 120 ? 7.588 4.096 3.013 1.00 97.44 120 ILE A CA 1
ATOM 912 C C . ILE A 1 120 ? 8.806 3.650 3.818 1.00 97.44 120 ILE A C 1
ATOM 914 O O . ILE A 1 120 ? 9.650 2.902 3.330 1.00 97.44 120 ILE A O 1
ATOM 918 N N . THR A 1 121 ? 8.846 4.063 5.082 1.00 95.50 121 THR A N 1
ATOM 919 C CA . THR A 1 121 ? 9.793 3.595 6.101 1.00 95.50 121 THR A CA 1
ATOM 920 C C . THR A 1 121 ? 9.026 3.279 7.387 1.00 95.50 121 THR A C 1
ATOM 922 O O . THR A 1 121 ? 7.877 3.701 7.540 1.00 95.50 121 THR A O 1
ATOM 925 N N . ALA A 1 122 ? 9.646 2.553 8.323 1.00 93.19 122 ALA A N 1
ATOM 926 C CA . ALA A 1 122 ? 9.046 2.300 9.636 1.00 93.19 122 ALA A CA 1
ATOM 927 C C . ALA A 1 122 ? 8.707 3.613 10.367 1.00 93.19 122 ALA A C 1
ATOM 929 O O . ALA A 1 122 ? 7.592 3.775 10.851 1.00 93.19 122 ALA A O 1
ATOM 930 N N . GLU A 1 123 ? 9.627 4.581 10.336 1.00 94.56 123 GLU A N 1
ATOM 931 C CA . GLU A 1 123 ? 9.442 5.919 10.907 1.00 94.56 123 GLU A CA 1
ATOM 932 C C . GLU A 1 123 ? 8.248 6.656 10.285 1.00 94.56 123 GLU A C 1
ATOM 934 O O . GLU A 1 123 ? 7.421 7.214 11.004 1.00 94.56 123 GLU A O 1
ATOM 939 N N . ARG A 1 124 ? 8.099 6.617 8.952 1.00 96.81 124 ARG A N 1
ATOM 940 C CA . ARG A 1 124 ? 6.961 7.266 8.279 1.00 96.81 124 ARG A CA 1
ATOM 941 C C . ARG A 1 124 ? 5.630 6.632 8.676 1.00 96.81 124 ARG A C 1
ATOM 943 O O . ARG A 1 124 ? 4.654 7.347 8.904 1.00 96.81 124 ARG A O 1
ATOM 950 N N . ILE A 1 125 ? 5.587 5.300 8.755 1.00 96.81 125 ILE A N 1
ATOM 951 C CA . ILE A 1 125 ? 4.395 4.566 9.198 1.00 96.81 125 ILE A CA 1
ATOM 952 C C . ILE A 1 125 ? 4.044 4.977 10.627 1.00 96.81 125 ILE A C 1
ATOM 954 O O . ILE A 1 125 ? 2.908 5.359 10.897 1.00 96.81 125 ILE A O 1
ATOM 958 N N . GLU A 1 126 ? 5.026 4.938 11.521 1.00 95.00 126 GLU A N 1
ATOM 959 C CA . GLU A 1 126 ? 4.861 5.268 12.930 1.00 95.00 126 GLU A CA 1
ATOM 960 C C . GLU A 1 126 ? 4.353 6.692 13.135 1.00 95.00 126 GLU A C 1
ATOM 962 O O . GLU A 1 126 ? 3.340 6.896 13.807 1.00 95.00 126 GLU A O 1
ATOM 967 N N . ALA A 1 127 ? 5.030 7.671 12.537 1.00 96.56 127 ALA A N 1
ATOM 968 C CA . ALA A 1 127 ? 4.707 9.078 12.701 1.00 96.56 127 ALA A CA 1
ATOM 969 C C . ALA A 1 127 ? 3.287 9.380 12.201 1.00 96.56 127 ALA A C 1
ATOM 971 O O . ALA A 1 127 ? 2.507 10.041 12.889 1.00 96.56 127 ALA A O 1
ATOM 972 N N . PHE A 1 128 ? 2.914 8.839 11.036 1.00 98.12 128 PHE A N 1
ATOM 973 C CA . PHE A 1 128 ? 1.573 9.009 10.485 1.00 98.12 128 PHE A CA 1
ATOM 974 C C . PHE A 1 128 ? 0.497 8.339 11.344 1.00 98.12 128 PHE A C 1
ATOM 976 O O . PHE A 1 128 ? -0.511 8.972 11.663 1.00 98.12 128 PHE A O 1
ATOM 983 N N . ILE A 1 129 ? 0.697 7.072 11.725 1.00 97.12 129 ILE A N 1
ATOM 984 C CA . ILE A 1 129 ? -0.299 6.315 12.492 1.00 97.12 129 ILE A CA 1
ATOM 985 C C . ILE A 1 129 ? -0.462 6.889 13.894 1.00 97.12 129 ILE A C 1
ATOM 987 O O . ILE A 1 129 ? -1.594 6.996 14.351 1.00 97.12 129 ILE A O 1
ATOM 991 N N . THR A 1 130 ? 0.617 7.352 14.529 1.00 95.38 130 THR A N 1
ATOM 992 C CA . THR A 1 130 ? 0.551 8.033 15.831 1.00 95.38 130 THR A CA 1
ATOM 993 C C . THR A 1 130 ? -0.417 9.211 15.784 1.00 95.38 130 THR A C 1
ATOM 995 O O . THR A 1 130 ? -1.317 9.293 16.613 1.00 95.38 130 THR A O 1
ATOM 998 N N . GLY A 1 131 ? -0.291 10.087 14.782 1.00 97.25 131 GLY A N 1
ATOM 999 C CA . GLY A 1 131 ? -1.219 11.204 14.609 1.00 97.25 131 GLY A CA 1
ATOM 1000 C C . GLY A 1 131 ? -2.632 10.764 14.222 1.00 97.25 131 GLY A C 1
ATOM 1001 O O . GLY A 1 131 ? -3.615 11.262 14.759 1.00 97.25 131 GLY A O 1
ATOM 1002 N N . PHE A 1 132 ? -2.766 9.791 13.320 1.00 97.88 132 PHE A N 1
ATOM 1003 C CA . PHE A 1 132 ? -4.075 9.286 12.893 1.00 97.88 132 PHE A CA 1
ATOM 1004 C C . PHE A 1 132 ? -4.891 8.713 14.068 1.00 97.88 132 PHE A C 1
ATOM 1006 O O . PHE A 1 132 ? -6.086 8.996 14.202 1.00 97.88 132 PHE A O 1
ATOM 1013 N N . GLN A 1 133 ? -4.228 7.952 14.943 1.00 95.81 133 GLN A N 1
ATOM 1014 C CA . GLN A 1 133 ? -4.817 7.291 16.109 1.00 95.81 133 GLN A CA 1
ATOM 1015 C C . GLN A 1 133 ? -5.368 8.275 17.152 1.00 95.81 133 GLN A C 1
ATOM 1017 O O . GLN A 1 133 ? -6.279 7.910 17.886 1.00 95.81 133 GLN A O 1
ATOM 1022 N N . THR A 1 134 ? -4.911 9.533 17.203 1.00 96.75 134 THR A N 1
ATOM 1023 C CA . THR A 1 134 ? -5.454 10.517 18.166 1.00 96.75 134 THR A CA 1
ATOM 1024 C C . THR A 1 134 ? -6.859 11.013 17.806 1.00 96.75 134 THR A C 1
ATOM 1026 O O . THR A 1 134 ? -7.555 11.571 18.655 1.00 96.75 134 THR A O 1
ATOM 1029 N N . VAL A 1 135 ? -7.288 10.822 16.553 1.00 97.62 135 VAL A N 1
ATOM 1030 C CA . VAL A 1 135 ? -8.569 11.326 16.034 1.00 97.62 135 VAL A CA 1
ATOM 1031 C C . VAL A 1 135 ? -9.509 10.189 15.657 1.00 97.62 135 VAL A C 1
ATOM 1033 O O . VAL A 1 135 ? -10.679 10.213 16.040 1.00 97.62 135 VAL A O 1
ATOM 1036 N N . LEU A 1 136 ? -9.024 9.220 14.879 1.00 96.19 136 LEU A N 1
ATOM 1037 C CA . LEU A 1 136 ? -9.835 8.118 14.371 1.00 96.19 136 LEU A CA 1
ATOM 1038 C C . LEU A 1 136 ? -9.089 6.793 14.568 1.00 96.19 136 LEU A C 1
ATOM 1040 O O . LEU A 1 136 ? -8.522 6.268 13.609 1.00 96.19 136 LEU A O 1
ATOM 1044 N N . PRO A 1 137 ? -9.075 6.244 15.799 1.00 95.56 137 PRO A N 1
ATOM 1045 C CA . PRO A 1 137 ? -8.322 5.039 16.103 1.00 95.56 137 PRO A CA 1
ATOM 1046 C C . PRO A 1 137 ? -8.673 3.877 15.178 1.00 95.56 137 PRO A C 1
ATOM 1048 O O . PRO A 1 137 ? -9.858 3.562 15.000 1.00 95.56 137 PRO A O 1
ATOM 1051 N N . LEU A 1 138 ? -7.660 3.238 14.588 1.00 95.38 138 LEU A N 1
ATOM 1052 C CA . LEU A 1 138 ? -7.830 1.986 13.852 1.00 95.38 138 LEU A CA 1
ATOM 1053 C C . LEU A 1 138 ? -8.045 0.852 14.857 1.00 95.38 138 LEU A C 1
ATOM 1055 O O . LEU A 1 138 ? -7.334 0.766 15.851 1.00 95.38 138 LEU A O 1
ATOM 1059 N N . SER A 1 139 ? -9.017 -0.017 14.592 1.00 93.31 139 SER A N 1
ATOM 1060 C CA . SER A 1 139 ? -9.233 -1.229 15.382 1.00 93.31 139 SER A CA 1
ATOM 1061 C C . SER A 1 139 ? -8.057 -2.192 15.231 1.00 93.31 139 SER A C 1
ATOM 1063 O O . SER A 1 139 ? -7.344 -2.153 14.225 1.00 93.31 139 SER A O 1
ATOM 1065 N N . ARG A 1 140 ? -7.918 -3.141 16.161 1.00 91.75 140 ARG A N 1
ATOM 1066 C CA . ARG A 1 140 ? -6.907 -4.205 16.081 1.00 91.75 140 ARG A CA 1
ATOM 1067 C C . ARG A 1 140 ? -6.896 -4.945 14.736 1.00 91.75 140 ARG A C 1
ATOM 1069 O O . ARG A 1 140 ? -5.828 -5.238 14.207 1.00 91.75 140 ARG A O 1
ATOM 1076 N N . THR A 1 141 ? -8.069 -5.203 14.155 1.00 92.38 141 THR A N 1
ATOM 1077 C CA . THR A 1 141 ? -8.195 -5.836 12.829 1.00 92.38 141 THR A CA 1
ATOM 1078 C C . THR A 1 141 ? -7.682 -4.939 11.700 1.00 92.38 141 THR A C 1
ATOM 1080 O O . THR A 1 141 ? -7.104 -5.425 10.737 1.00 92.38 141 THR A O 1
ATOM 1083 N N . GLU A 1 142 ? -7.882 -3.625 11.774 1.00 95.38 142 GLU A N 1
ATOM 1084 C CA . GLU A 1 142 ? -7.357 -2.702 10.758 1.00 95.38 142 GLU A CA 1
ATOM 1085 C C . GLU A 1 142 ? -5.852 -2.481 10.928 1.00 95.38 142 GLU A C 1
ATOM 1087 O O . GLU A 1 142 ? -5.133 -2.408 9.933 1.00 95.38 142 GLU A O 1
ATOM 1092 N N . LEU A 1 143 ? -5.371 -2.439 12.172 1.00 94.19 143 LEU A N 1
ATOM 1093 C CA . LEU A 1 143 ? -3.949 -2.374 12.502 1.00 94.19 143 LEU A CA 1
ATOM 1094 C C . LEU A 1 143 ? -3.192 -3.612 12.009 1.00 94.19 143 LEU A C 1
ATOM 1096 O O . LEU A 1 143 ? -2.141 -3.469 11.384 1.00 94.19 143 LEU A O 1
ATOM 1100 N N . SER A 1 144 ? -3.743 -4.819 12.185 1.00 92.19 144 SER A N 1
ATOM 1101 C CA . SER A 1 144 ? -3.120 -6.044 11.657 1.00 92.19 144 SER A CA 1
ATOM 1102 C C . SER A 1 144 ? -3.045 -6.066 10.125 1.00 92.19 144 SER A C 1
ATOM 1104 O O . SER A 1 144 ? -2.184 -6.730 9.550 1.00 92.19 144 SER A O 1
ATOM 1106 N N . LEU A 1 145 ? -3.903 -5.297 9.451 1.00 95.00 145 LEU A N 1
ATOM 1107 C CA . LEU A 1 145 ? -3.940 -5.165 7.996 1.00 95.00 145 LEU A CA 1
ATOM 1108 C C . LEU A 1 145 ? -3.142 -3.969 7.471 1.00 95.00 145 LEU A C 1
ATOM 1110 O O . LEU A 1 145 ? -3.177 -3.708 6.268 1.00 95.00 145 LEU A O 1
ATOM 1114 N N . LEU A 1 146 ? -2.394 -3.261 8.319 1.00 95.50 146 LEU A N 1
ATOM 1115 C CA . LEU A 1 146 ? -1.663 -2.066 7.910 1.00 95.50 146 LEU A CA 1
ATOM 1116 C C . LEU A 1 146 ? -0.620 -2.367 6.822 1.00 95.50 146 LEU A C 1
ATOM 1118 O O . LEU A 1 146 ? -0.604 -1.705 5.785 1.00 95.50 146 LEU A O 1
ATOM 1122 N N . VAL A 1 147 ? 0.202 -3.410 6.996 1.00 96.31 147 VAL A N 1
ATOM 1123 C CA . VAL A 1 147 ? 1.190 -3.823 5.979 1.00 96.31 147 VAL A CA 1
ATOM 1124 C C . VAL A 1 147 ? 0.508 -4.257 4.668 1.00 96.31 147 VAL A C 1
ATOM 1126 O O . VAL A 1 147 ? 0.870 -3.718 3.616 1.00 96.31 147 VAL A O 1
ATOM 1129 N N . PRO A 1 148 ? -0.497 -5.161 4.672 1.00 96.81 148 PRO A N 1
ATOM 1130 C CA . PRO A 1 148 ? -1.297 -5.454 3.479 1.00 96.81 148 PRO A CA 1
ATOM 1131 C C . PRO A 1 148 ? -1.918 -4.215 2.819 1.00 96.81 148 PRO A C 1
ATOM 1133 O O . PRO A 1 148 ? -1.885 -4.088 1.595 1.00 96.81 148 PRO A O 1
ATOM 1136 N N . GLY A 1 149 ? -2.454 -3.283 3.610 1.00 97.69 149 GLY A N 1
ATOM 1137 C CA . GLY A 1 149 ? -3.083 -2.051 3.134 1.00 97.69 149 GLY A CA 1
ATOM 1138 C C . GLY A 1 149 ? -2.095 -1.106 2.449 1.00 97.69 149 GLY A C 1
ATOM 1139 O O . GLY A 1 149 ? -2.392 -0.578 1.375 1.00 97.69 149 GLY A O 1
ATOM 1140 N N . ILE A 1 150 ? -0.890 -0.946 3.003 1.00 98.44 150 ILE A N 1
ATOM 1141 C CA . ILE A 1 150 ? 0.175 -0.140 2.388 1.00 98.44 150 ILE A CA 1
ATOM 1142 C C . ILE A 1 150 ? 0.658 -0.797 1.088 1.00 98.44 150 ILE A C 1
ATOM 1144 O O . ILE A 1 150 ? 0.764 -0.114 0.068 1.00 98.44 150 ILE A O 1
ATOM 1148 N N . LYS A 1 151 ? 0.872 -2.122 1.070 1.00 98.44 151 LYS A N 1
ATOM 1149 C CA . LYS A 1 151 ? 1.206 -2.861 -0.165 1.00 98.44 151 LYS A CA 1
ATOM 1150 C C . LYS A 1 151 ? 0.130 -2.668 -1.239 1.00 98.44 151 LYS A C 1
ATOM 1152 O O . LYS A 1 151 ? 0.455 -2.398 -2.394 1.00 98.44 151 LYS A O 1
ATOM 1157 N N . ALA A 1 152 ? -1.146 -2.748 -0.859 1.00 98.38 152 ALA A N 1
ATOM 1158 C CA . ALA A 1 152 ? -2.270 -2.504 -1.759 1.00 98.38 152 ALA A CA 1
ATOM 1159 C C . ALA A 1 152 ? -2.246 -1.086 -2.352 1.00 98.38 152 ALA A C 1
ATOM 1161 O O . ALA A 1 152 ? -2.441 -0.926 -3.558 1.00 98.38 152 ALA A O 1
ATOM 1162 N N . ALA A 1 153 ? -1.992 -0.071 -1.524 1.00 98.38 153 ALA A N 1
ATOM 1163 C CA . ALA A 1 153 ? -1.893 1.319 -1.960 1.00 98.38 153 ALA A CA 1
ATOM 1164 C C . ALA A 1 153 ? -0.709 1.543 -2.917 1.00 98.38 153 ALA A C 1
ATOM 1166 O O . ALA A 1 153 ? -0.896 2.125 -3.982 1.00 98.38 153 ALA A O 1
ATOM 1167 N N . LEU A 1 154 ? 0.472 0.997 -2.609 1.00 98.44 154 LEU A N 1
ATOM 1168 C CA . LEU A 1 154 ? 1.650 1.056 -3.484 1.00 98.44 154 LEU A CA 1
ATOM 1169 C C . LEU A 1 154 ? 1.390 0.413 -4.853 1.00 98.44 154 LEU A C 1
ATOM 1171 O O . LEU A 1 154 ? 1.718 0.991 -5.884 1.00 98.44 154 LEU A O 1
ATOM 1175 N N . VAL A 1 155 ? 0.750 -0.760 -4.892 1.00 98.19 155 VAL A N 1
ATOM 1176 C CA . VAL A 1 155 ? 0.394 -1.428 -6.157 1.00 98.19 155 VAL A CA 1
ATOM 1177 C C . VAL A 1 155 ? -0.633 -0.616 -6.954 1.00 98.19 155 VAL A C 1
ATOM 1179 O O . VAL A 1 155 ? -0.548 -0.567 -8.182 1.00 98.19 155 VAL A O 1
ATOM 1182 N N . LYS A 1 156 ? -1.593 0.040 -6.289 1.00 97.19 156 LYS A N 1
ATOM 1183 C CA . LYS A 1 156 ? -2.523 0.963 -6.958 1.00 97.19 156 LYS A CA 1
ATOM 1184 C C . LYS A 1 156 ? -1.770 2.154 -7.579 1.00 97.19 156 LYS A C 1
ATOM 1186 O O . LYS A 1 156 ? -2.007 2.439 -8.748 1.00 97.19 156 LYS A O 1
ATOM 1191 N N . GLU A 1 157 ? -0.791 2.739 -6.882 1.00 95.56 157 GLU A N 1
ATOM 1192 C CA . GLU A 1 157 ? 0.070 3.794 -7.449 1.00 95.56 157 GLU A CA 1
ATOM 1193 C C . GLU A 1 157 ? 0.888 3.303 -8.656 1.00 95.56 157 GLU A C 1
ATOM 1195 O O . GLU A 1 157 ? 0.961 4.002 -9.666 1.00 95.56 157 GLU A O 1
ATOM 1200 N N . VAL A 1 158 ? 1.426 2.071 -8.631 1.00 94.94 158 VAL A N 1
ATOM 1201 C CA . VAL A 1 158 ? 2.068 1.478 -9.825 1.00 94.94 158 VAL A CA 1
ATOM 1202 C C . VAL A 1 158 ? 1.087 1.433 -10.995 1.00 94.94 158 VAL A C 1
ATOM 1204 O O . VAL A 1 158 ? 1.447 1.818 -12.107 1.00 94.94 158 VAL A O 1
ATOM 1207 N N . ALA A 1 159 ? -0.153 0.988 -10.774 1.00 94.19 159 ALA A N 1
ATOM 1208 C CA . ALA A 1 159 ? -1.159 0.928 -11.833 1.00 94.19 159 ALA A CA 1
ATOM 1209 C C . ALA A 1 159 ? -1.465 2.312 -12.423 1.00 94.19 159 ALA A C 1
ATOM 1211 O O . ALA A 1 159 ? -1.615 2.430 -13.644 1.00 94.19 159 ALA A O 1
ATOM 1212 N N . ASP A 1 160 ? -1.524 3.344 -11.585 1.00 91.88 160 ASP A N 1
ATOM 1213 C CA . ASP A 1 160 ? -1.789 4.717 -12.010 1.00 91.88 160 ASP A CA 1
ATOM 1214 C C . ASP A 1 160 ? -0.599 5.316 -12.773 1.00 91.88 160 ASP A C 1
ATOM 1216 O O . ASP A 1 160 ? -0.791 5.867 -13.860 1.00 91.88 160 ASP A O 1
ATOM 1220 N N . ILE A 1 161 ? 0.635 5.115 -12.292 1.00 89.56 161 ILE A N 1
ATOM 1221 C CA . ILE A 1 161 ? 1.875 5.479 -13.005 1.00 89.56 161 ILE A CA 1
ATOM 1222 C C . ILE A 1 161 ? 1.922 4.816 -14.382 1.00 89.56 161 ILE A C 1
ATOM 1224 O O . ILE A 1 161 ? 2.137 5.483 -15.395 1.00 89.56 161 ILE A O 1
ATOM 1228 N N . CYS A 1 162 ? 1.678 3.506 -14.433 1.00 86.44 162 CYS A N 1
ATOM 1229 C CA . CYS A 1 162 ? 1.714 2.740 -15.674 1.00 86.44 162 CYS A CA 1
ATOM 1230 C C . CYS A 1 162 ? 0.651 3.224 -16.669 1.00 86.44 162 CYS A C 1
ATOM 1232 O O . CYS A 1 162 ? 0.902 3.263 -17.871 1.00 86.44 162 CYS A O 1
ATOM 1234 N N . THR A 1 163 ? -0.532 3.604 -16.177 1.00 86.56 163 THR A N 1
ATOM 1235 C CA . THR A 1 163 ? -1.637 4.089 -17.020 1.00 86.56 163 THR A CA 1
ATOM 1236 C C . THR A 1 163 ? -1.369 5.493 -17.563 1.00 86.56 163 THR A C 1
ATOM 1238 O O . THR A 1 163 ? -1.718 5.777 -18.706 1.00 86.56 163 THR A O 1
ATOM 1241 N N . ALA A 1 164 ? -0.742 6.366 -16.770 1.00 82.56 164 ALA A N 1
ATOM 1242 C CA . ALA A 1 164 ? -0.430 7.740 -17.165 1.00 82.56 164 ALA A CA 1
ATOM 1243 C C . ALA A 1 164 ? 0.713 7.850 -18.193 1.00 82.56 164 ALA A C 1
ATOM 1245 O O . ALA A 1 164 ? 0.915 8.918 -18.769 1.00 82.56 164 ALA A O 1
ATOM 1246 N N . GLY A 1 165 ? 1.440 6.758 -18.439 1.00 71.06 165 GLY A N 1
ATOM 1247 C CA . GLY A 1 165 ? 2.677 6.764 -19.210 1.00 71.06 165 GLY A CA 1
ATOM 1248 C C . GLY A 1 165 ? 3.874 6.898 -18.263 1.00 71.06 165 GLY A C 1
ATOM 1249 O O . GLY A 1 165 ? 4.041 7.944 -17.634 1.00 71.06 165 GLY A O 1
ATOM 1250 N N . PRO A 1 166 ? 4.716 5.858 -18.138 1.00 65.31 166 PRO A N 1
ATOM 1251 C CA . PRO A 1 166 ? 5.741 5.791 -17.098 1.00 65.31 166 PRO A CA 1
ATOM 1252 C C . PRO A 1 166 ? 6.888 6.801 -17.302 1.00 65.31 166 PRO A C 1
ATOM 1254 O O . PRO A 1 166 ? 7.602 7.106 -16.351 1.00 65.31 166 PRO A O 1
ATOM 1257 N N . ASP A 1 167 ? 7.022 7.390 -18.493 1.00 66.50 167 ASP A N 1
ATOM 1258 C CA . ASP A 1 167 ? 8.202 8.108 -19.007 1.00 66.50 167 ASP A CA 1
ATOM 1259 C C . ASP A 1 167 ? 8.708 9.316 -18.178 1.00 66.50 167 ASP A C 1
ATOM 1261 O O . ASP A 1 167 ? 9.725 9.910 -18.531 1.00 66.50 167 ASP A O 1
ATOM 1265 N N . LYS A 1 168 ? 8.034 9.701 -17.081 1.00 67.75 168 LYS A N 1
ATOM 1266 C CA . LYS A 1 168 ? 8.440 10.803 -16.179 1.00 67.75 168 LYS A CA 1
ATOM 1267 C C . LYS A 1 168 ? 8.275 10.528 -14.674 1.00 67.75 168 LYS A C 1
ATOM 1269 O O . LYS A 1 168 ? 8.398 11.462 -13.885 1.00 67.75 168 LYS A O 1
ATOM 1274 N N . ARG A 1 169 ? 7.965 9.293 -14.261 1.00 82.06 169 ARG A N 1
ATOM 1275 C CA . ARG A 1 169 ? 7.753 8.917 -12.840 1.00 82.06 169 ARG A CA 1
ATOM 1276 C C . ARG A 1 169 ? 8.711 7.805 -12.390 1.00 82.06 169 ARG A C 1
ATOM 1278 O O . ARG A 1 169 ? 8.362 6.965 -11.568 1.00 82.06 169 ARG A O 1
ATOM 1285 N N . ASP A 1 170 ? 9.927 7.812 -12.929 1.00 85.62 170 ASP A N 1
ATOM 1286 C CA . ASP A 1 170 ? 11.000 6.855 -12.630 1.00 85.62 170 ASP A CA 1
ATOM 1287 C C . ASP A 1 170 ? 11.382 6.839 -11.143 1.00 85.62 170 ASP A C 1
ATOM 1289 O O . ASP A 1 170 ? 11.423 5.774 -10.531 1.00 85.62 170 ASP A O 1
ATOM 1293 N N . LYS A 1 171 ? 11.590 8.014 -10.539 1.00 88.19 171 LYS A N 1
ATOM 1294 C CA . LYS A 1 171 ? 11.947 8.151 -9.118 1.00 88.19 171 LYS A CA 1
ATOM 1295 C C . LYS A 1 171 ? 10.859 7.622 -8.197 1.00 88.19 171 LYS A C 1
ATOM 1297 O O . LYS A 1 171 ? 11.151 6.963 -7.207 1.00 88.19 171 LYS A O 1
ATOM 1302 N N . GLU A 1 172 ? 9.609 7.899 -8.539 1.00 89.81 172 GLU A N 1
ATOM 1303 C CA . GLU A 1 172 ? 8.461 7.444 -7.765 1.00 89.81 172 GLU A CA 1
ATOM 1304 C C . GLU A 1 172 ? 8.283 5.931 -7.879 1.00 89.81 172 GLU A C 1
ATOM 1306 O O . GLU A 1 172 ? 8.079 5.253 -6.876 1.00 89.81 172 GLU A O 1
ATOM 1311 N N . LEU A 1 173 ? 8.454 5.370 -9.079 1.00 91.56 173 LEU A N 1
ATOM 1312 C CA . LEU A 1 173 ? 8.420 3.925 -9.258 1.00 91.56 173 LEU A CA 1
ATOM 1313 C C . LEU A 1 173 ? 9.572 3.242 -8.502 1.00 91.56 173 LEU A C 1
ATOM 1315 O O . LEU A 1 173 ? 9.339 2.248 -7.819 1.00 91.56 173 LEU A O 1
ATOM 1319 N N . ALA A 1 174 ? 10.782 3.807 -8.533 1.00 92.50 174 ALA A N 1
ATOM 1320 C CA . ALA A 1 174 ? 11.921 3.323 -7.751 1.00 92.50 174 ALA A CA 1
ATOM 1321 C C . ALA A 1 174 ? 11.648 3.356 -6.234 1.00 92.50 174 ALA A C 1
ATOM 1323 O O . ALA A 1 174 ? 11.953 2.385 -5.529 1.00 92.50 174 ALA A O 1
ATOM 1324 N N . ALA A 1 175 ? 11.034 4.434 -5.733 1.00 95.19 175 ALA A N 1
ATOM 1325 C CA . ALA A 1 175 ? 10.619 4.551 -4.335 1.00 95.19 175 ALA A CA 1
ATOM 1326 C C . ALA A 1 175 ? 9.584 3.476 -3.974 1.00 95.19 175 ALA A C 1
ATOM 1328 O O . ALA A 1 175 ? 9.770 2.757 -2.995 1.00 95.19 175 ALA A O 1
ATOM 1329 N N . ILE A 1 176 ? 8.561 3.275 -4.813 1.00 96.50 176 ILE A N 1
ATOM 1330 C CA . ILE A 1 176 ? 7.551 2.226 -4.613 1.00 96.50 176 ILE A CA 1
ATOM 1331 C C . ILE A 1 176 ? 8.190 0.833 -4.571 1.00 96.50 176 ILE A C 1
ATOM 1333 O O . ILE A 1 176 ? 7.887 0.044 -3.674 1.00 96.50 176 ILE A O 1
ATOM 1337 N N . ILE A 1 177 ? 9.085 0.512 -5.510 1.00 95.88 177 ILE A N 1
ATOM 1338 C CA . ILE A 1 177 ? 9.778 -0.784 -5.536 1.00 95.88 177 ILE A CA 1
ATOM 1339 C C . ILE A 1 177 ? 10.613 -0.983 -4.267 1.00 95.88 177 ILE A C 1
ATOM 1341 O O . ILE A 1 177 ? 10.575 -2.062 -3.670 1.00 95.88 177 ILE A O 1
ATOM 1345 N N . THR A 1 178 ? 11.326 0.050 -3.821 1.00 96.69 178 THR A N 1
ATOM 1346 C CA . THR A 1 178 ? 12.114 0.013 -2.580 1.00 96.69 178 THR A CA 1
ATOM 1347 C C . THR A 1 178 ? 11.219 -0.224 -1.360 1.00 96.69 178 THR A C 1
ATOM 1349 O O . THR A 1 178 ? 11.489 -1.123 -0.562 1.00 96.69 178 THR A O 1
ATOM 1352 N N . SER A 1 179 ? 10.097 0.490 -1.269 1.00 98.06 179 SER A N 1
ATOM 1353 C CA . SER A 1 179 ? 9.082 0.328 -0.224 1.00 98.06 179 SER A CA 1
ATOM 1354 C C . SER A 1 179 ? 8.473 -1.075 -0.202 1.00 98.06 179 SER A C 1
ATOM 1356 O O . SER A 1 179 ? 8.326 -1.673 0.862 1.00 98.06 179 SER A O 1
ATOM 1358 N N . LEU A 1 180 ? 8.157 -1.652 -1.367 1.00 97.62 180 LEU A N 1
ATOM 1359 C CA . LEU A 1 180 ? 7.646 -3.024 -1.457 1.00 97.62 180 LEU A CA 1
ATOM 1360 C C . LEU A 1 180 ? 8.674 -4.053 -0.965 1.00 97.62 180 LEU A C 1
ATOM 1362 O O . LEU A 1 180 ? 8.295 -5.007 -0.285 1.00 97.62 180 LEU A O 1
ATOM 1366 N N . ARG A 1 181 ? 9.969 -3.857 -1.257 1.00 96.19 181 ARG A N 1
ATOM 1367 C CA . ARG A 1 181 ? 11.046 -4.720 -0.735 1.00 96.19 181 ARG A CA 1
ATOM 1368 C C . ARG A 1 181 ? 11.167 -4.614 0.784 1.00 96.19 181 ARG A C 1
ATOM 1370 O O . ARG A 1 181 ? 11.281 -5.646 1.439 1.00 96.19 181 ARG A O 1
ATOM 1377 N N . LEU A 1 182 ? 11.103 -3.398 1.334 1.00 95.31 182 LEU A N 1
ATOM 1378 C CA . LEU A 1 182 ? 11.106 -3.163 2.781 1.00 95.31 182 LEU A CA 1
ATOM 1379 C C . LEU A 1 182 ? 9.940 -3.906 3.450 1.00 95.31 182 LEU A C 1
ATOM 1381 O O . LEU A 1 182 ? 10.158 -4.719 4.342 1.00 95.31 182 LEU A O 1
ATOM 1385 N N . LEU A 1 183 ? 8.712 -3.687 2.972 1.00 94.69 183 LEU A N 1
ATOM 1386 C CA . LEU A 1 183 ? 7.489 -4.281 3.528 1.00 94.69 183 LEU A CA 1
ATOM 1387 C C . LEU A 1 183 ? 7.410 -5.808 3.369 1.00 94.69 183 LEU A C 1
ATOM 1389 O O . LEU A 1 183 ? 6.570 -6.449 3.999 1.00 94.69 183 LEU A O 1
ATOM 1393 N N . GLY A 1 184 ? 8.237 -6.404 2.508 1.00 88.50 184 GLY A N 1
ATOM 1394 C CA . GLY A 1 184 ? 8.393 -7.857 2.424 1.00 88.50 184 GLY A CA 1
ATOM 1395 C C . GLY A 1 184 ? 9.085 -8.463 3.649 1.00 88.50 184 GLY A C 1
ATOM 1396 O O . GLY A 1 184 ? 8.858 -9.630 3.944 1.00 88.50 184 GLY A O 1
ATOM 1397 N N . ASN A 1 185 ? 9.886 -7.665 4.363 1.00 88.38 185 ASN A N 1
ATOM 1398 C CA . ASN A 1 185 ? 10.721 -8.103 5.485 1.00 88.38 185 ASN A CA 1
ATOM 1399 C C . ASN A 1 185 ? 10.441 -7.334 6.788 1.00 88.38 185 ASN A C 1
ATOM 1401 O O . ASN A 1 185 ? 11.088 -7.596 7.797 1.00 88.38 185 ASN A O 1
ATOM 1405 N N . LEU A 1 186 ? 9.545 -6.346 6.754 1.00 84.00 186 LEU A N 1
ATOM 1406 C CA . LEU A 1 186 ? 9.299 -5.455 7.878 1.00 84.00 186 LEU A CA 1
ATOM 1407 C C 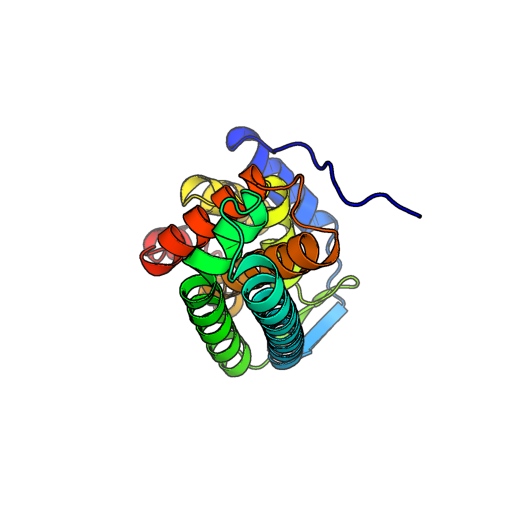. LEU A 1 186 ? 8.441 -6.146 8.940 1.00 84.00 186 LEU A C 1
ATOM 1409 O O . LEU A 1 186 ? 7.294 -6.505 8.669 1.00 84.00 186 LEU A O 1
ATOM 1413 N N . ASP A 1 187 ? 8.982 -6.265 10.149 1.00 82.56 187 ASP A N 1
ATOM 1414 C CA . ASP A 1 187 ? 8.212 -6.599 11.342 1.00 82.56 187 ASP A CA 1
ATOM 1415 C C . ASP A 1 187 ? 7.721 -5.301 11.994 1.00 82.56 187 ASP A C 1
ATOM 1417 O O . ASP A 1 187 ? 8.517 -4.431 12.347 1.00 82.56 187 ASP A O 1
ATOM 1421 N N . LEU A 1 188 ? 6.401 -5.152 12.102 1.00 81.50 188 LEU A N 1
ATOM 1422 C CA . LEU A 1 188 ? 5.760 -4.003 12.742 1.00 81.50 188 LEU A CA 1
ATOM 1423 C C . LEU A 1 188 ? 5.143 -4.349 14.098 1.00 81.50 188 LEU A C 1
ATOM 1425 O O . LEU A 1 188 ? 4.421 -3.519 14.638 1.00 81.50 188 LEU A O 1
ATOM 1429 N N . SER A 1 189 ? 5.401 -5.533 14.656 1.00 82.94 189 SER A N 1
ATOM 1430 C CA . SER A 1 189 ? 4.737 -5.997 15.882 1.00 82.94 189 SER A CA 1
ATOM 1431 C C . SER A 1 189 ? 4.890 -4.998 17.036 1.00 82.94 189 SER A C 1
ATOM 1433 O O . SER A 1 189 ? 3.888 -4.548 17.584 1.00 82.94 189 SER A O 1
ATOM 1435 N N . GLU A 1 190 ? 6.115 -4.541 17.315 1.00 82.00 190 GLU A N 1
ATOM 1436 C CA . GLU A 1 190 ? 6.387 -3.548 18.371 1.00 82.00 190 GLU A CA 1
ATOM 1437 C C . GLU A 1 190 ? 5.727 -2.183 18.103 1.00 82.00 190 GLU A C 1
ATOM 1439 O O . GLU A 1 190 ? 5.283 -1.496 19.025 1.00 82.00 190 GLU A O 1
ATOM 1444 N N . LEU A 1 191 ? 5.645 -1.767 16.833 1.00 82.31 191 LEU A N 1
ATOM 1445 C CA . LEU A 1 191 ? 4.960 -0.531 16.452 1.00 82.31 191 LEU A CA 1
ATOM 1446 C C . LEU A 1 191 ? 3.462 -0.662 16.708 1.00 82.31 191 LEU A C 1
ATOM 1448 O O . LEU A 1 191 ? 2.874 0.233 17.312 1.00 82.31 191 LEU A O 1
ATOM 1452 N N . LEU A 1 192 ? 2.859 -1.762 16.251 1.00 80.88 192 LEU A N 1
ATOM 1453 C CA . LEU A 1 192 ? 1.428 -2.011 16.385 1.00 80.88 192 LEU A CA 1
ATOM 1454 C C . LEU A 1 192 ? 1.015 -2.075 17.856 1.00 80.88 192 LEU A C 1
ATOM 1456 O O . LEU A 1 192 ? 0.011 -1.469 18.202 1.00 80.88 192 LEU A O 1
ATOM 1460 N N . GLU A 1 193 ? 1.810 -2.707 18.723 1.00 83.56 193 GLU A N 1
ATOM 1461 C CA . GLU A 1 193 ? 1.554 -2.745 20.171 1.00 83.56 193 GLU A CA 1
ATOM 1462 C C . GLU A 1 193 ? 1.553 -1.356 20.819 1.00 83.56 193 GLU A C 1
ATOM 1464 O O . GLU A 1 193 ? 0.754 -1.083 21.710 1.00 83.56 193 GLU A O 1
ATOM 1469 N N . ARG A 1 194 ? 2.426 -0.453 20.368 1.00 83.56 194 ARG A N 1
ATOM 1470 C CA . ARG A 1 194 ? 2.537 0.895 20.938 1.00 83.56 194 ARG A CA 1
ATOM 1471 C C . ARG A 1 194 ? 1.432 1.848 20.487 1.00 83.56 194 ARG A C 1
ATOM 1473 O O . ARG A 1 194 ? 1.124 2.793 21.210 1.00 83.56 194 ARG A O 1
ATOM 1480 N N . VAL A 1 195 ? 0.892 1.647 19.285 1.00 81.69 195 VAL A N 1
ATOM 1481 C CA . VAL A 1 195 ? -0.161 2.505 18.709 1.00 81.69 195 VAL A CA 1
ATOM 1482 C C . VAL A 1 195 ? -1.565 1.920 18.858 1.00 81.69 195 VAL A C 1
ATOM 1484 O O . VAL A 1 195 ? -2.530 2.582 18.474 1.00 81.69 195 VAL A O 1
ATOM 1487 N N . ASP A 1 196 ? -1.692 0.696 19.375 1.00 79.94 196 ASP A N 1
ATOM 1488 C CA . ASP A 1 196 ? -2.981 0.110 19.727 1.00 79.94 196 ASP A CA 1
ATOM 1489 C C . ASP A 1 196 ? -3.549 0.833 20.959 1.00 79.94 196 ASP A C 1
ATOM 1491 O O . ASP A 1 196 ? -2.932 0.879 22.022 1.00 79.94 196 ASP A O 1
ATOM 1495 N N . LEU A 1 197 ? -4.718 1.452 20.785 1.00 76.56 197 LEU A N 1
ATOM 1496 C CA . LEU A 1 197 ? -5.436 2.186 21.832 1.00 76.56 197 LEU A CA 1
ATOM 1497 C C . LEU A 1 197 ? -6.667 1.414 22.343 1.00 76.56 197 LEU A C 1
ATOM 1499 O O . LEU A 1 197 ? -7.485 1.996 23.063 1.00 76.56 197 LEU A O 1
ATOM 1503 N N . THR A 1 198 ? -6.837 0.152 21.929 1.00 61.91 198 THR A N 1
ATOM 1504 C CA . THR A 1 198 ? -7.974 -0.714 22.298 1.00 61.91 198 THR A CA 1
ATOM 1505 C C . THR A 1 198 ? -7.638 -1.718 23.390 1.00 61.91 198 THR A C 1
ATOM 1507 O O . THR A 1 198 ? -8.557 -1.991 24.197 1.00 61.91 198 THR A O 1
#

Foldseek 3Di:
DDDDDDDDADDLVCQLVLLQVLLVVWAWPFKDQLLVLLVVLVVLLVLLVVLLVVLCVVCVPPPDDQLLNVLCNVCVVLLVVLSVVLSVLSNVLTMAIATPVGGPLLSLLLSLCVNRLLADDLSSLLSNLLNNCVRHNDAPSSLVSNLSSNSSNLSNVSSVCSVVDVNPSNVSSVNNSVRSVCSVPDDCPVSSVVSHPD

Secondary structure (DSSP, 8-state):
------PPPPPGGGHHHHHHHHHHH--EEEEEETHHHHHHHHHHHHHHHHHHHHHHHHHTT-S---HHHHHHHHHHHHHHHHHHHHHHHHHHT-EEEEESSSBHHHHHHHHHHHHTTT---HHHHHHHHHHHHTTSPPPHHHHHTHHHHHHHHHHHHHHHHHHH-GGG-HHHHHHHHHHHHHHHH---HHHHHHH---